Protein AF-A0A2D4PER8-F1 (afdb_monomer_lite)

Radius of gyration: 19.04 Å; chains: 1; bounding box: 46×41×54 Å

Foldseek 3Di:
DLVLLLLLLPDPCVVPQNPPWDFFADPVDNVDTPTDSVDHDSVSLNQLSVLADDPVVVVVDDPVVSLVSSCVSPVCNVRSVVRLVVLQPWDKAFDDPVPDDPVVPDNTDIDTHDDDPVRVVVVVVVCVVPNDDDWDAAAESSNVSVCRNPNDDFCAPHPNDPDHQPVHTDRDTHNDVVVRPVRNCVPDDDD

Structure (mmCIF, N/CA/C/O backbone):
data_AF-A0A2D4PER8-F1
#
_entry.id   AF-A0A2D4PER8-F1
#
loop_
_atom_site.group_PDB
_atom_site.id
_atom_site.type_symbol
_atom_site.label_atom_id
_atom_site.label_alt_id
_atom_site.label_comp_id
_atom_site.label_asym_id
_atom_site.label_entity_id
_atom_site.label_seq_id
_atom_site.pdbx_PDB_ins_code
_atom_site.Cartn_x
_atom_site.Cartn_y
_atom_site.Cartn_z
_atom_site.occupancy
_atom_site.B_iso_or_equiv
_atom_site.auth_seq_id
_atom_site.auth_comp_id
_atom_site.auth_asym_id
_atom_site.auth_atom_id
_atom_site.pdbx_PDB_model_num
ATOM 1 N N . LEU A 1 1 ? 0.150 -6.551 5.186 1.00 92.12 1 LEU A N 1
ATOM 2 C CA . LEU A 1 1 ? -0.666 -5.313 5.115 1.00 92.12 1 LEU A CA 1
ATOM 3 C C . LEU A 1 1 ? -0.508 -4.469 6.371 1.00 92.12 1 LEU A C 1
ATOM 5 O O . LEU A 1 1 ? 0.066 -3.398 6.259 1.00 92.12 1 LEU A O 1
ATOM 9 N N . VAL A 1 2 ? -0.904 -4.969 7.550 1.00 95.19 2 VAL A N 1
ATOM 10 C CA . VAL A 1 2 ? -0.740 -4.260 8.840 1.00 95.19 2 VAL A CA 1
ATOM 11 C C . VAL A 1 2 ? 0.695 -3.756 9.048 1.00 95.19 2 VAL A C 1
ATOM 13 O O . VAL A 1 2 ? 0.887 -2.574 9.304 1.00 95.19 2 VAL A O 1
ATOM 16 N N . SER A 1 3 ? 1.708 -4.602 8.823 1.00 94.56 3 SER A N 1
ATOM 17 C CA . SER A 1 3 ? 3.120 -4.204 8.950 1.00 94.56 3 SER A CA 1
ATOM 18 C C . SER A 1 3 ? 3.519 -3.052 8.019 1.00 94.56 3 SER A C 1
ATOM 20 O O . SER A 1 3 ? 4.254 -2.169 8.430 1.00 94.56 3 SER A O 1
ATOM 22 N N . MET A 1 4 ? 3.000 -3.013 6.787 1.00 95.31 4 MET A N 1
ATOM 23 C CA . MET A 1 4 ? 3.289 -1.924 5.842 1.00 95.31 4 MET A CA 1
ATOM 24 C C . MET A 1 4 ? 2.601 -0.622 6.266 1.00 95.31 4 MET A C 1
ATOM 26 O O . MET A 1 4 ? 3.190 0.445 6.129 1.00 95.31 4 MET A O 1
ATOM 30 N N . CYS A 1 5 ? 1.383 -0.702 6.820 1.00 96.88 5 CYS A N 1
ATOM 31 C CA . CYS A 1 5 ? 0.717 0.450 7.432 1.00 96.88 5 CYS A CA 1
ATOM 32 C C . CYS A 1 5 ? 1.523 0.993 8.618 1.00 96.88 5 CYS A C 1
ATOM 34 O O . CYS A 1 5 ? 1.735 2.199 8.697 1.00 96.88 5 CYS A O 1
ATOM 36 N N . ARG A 1 6 ? 2.013 0.104 9.493 1.00 97.62 6 ARG A N 1
ATOM 37 C CA . 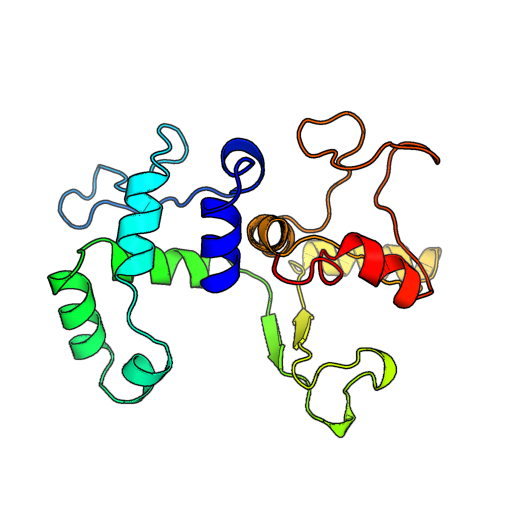ARG A 1 6 ? 2.863 0.462 10.635 1.00 97.62 6 ARG A CA 1
ATOM 38 C C . ARG A 1 6 ? 4.136 1.173 10.178 1.00 97.62 6 ARG A C 1
ATOM 40 O O . ARG A 1 6 ? 4.356 2.309 10.577 1.00 97.62 6 ARG A O 1
ATOM 47 N N . SER A 1 7 ? 4.904 0.577 9.263 1.00 97.56 7 SER A N 1
ATOM 48 C CA . SER A 1 7 ? 6.143 1.189 8.762 1.00 97.56 7 SER A CA 1
ATOM 49 C C . SER A 1 7 ? 5.916 2.559 8.114 1.00 97.56 7 SER A C 1
ATOM 51 O O . SER A 1 7 ? 6.729 3.467 8.271 1.00 97.56 7 SER A O 1
ATOM 53 N N . ALA A 1 8 ? 4.801 2.742 7.403 1.00 97.88 8 ALA A N 1
ATOM 54 C CA . ALA A 1 8 ? 4.444 4.036 6.829 1.00 97.88 8 ALA A CA 1
ATOM 55 C C . ALA A 1 8 ? 4.098 5.095 7.898 1.00 97.88 8 ALA A C 1
ATOM 57 O O . ALA A 1 8 ? 4.421 6.265 7.705 1.00 97.88 8 ALA A O 1
ATOM 58 N N . LEU A 1 9 ? 3.475 4.700 9.017 1.00 97.81 9 LEU A N 1
ATOM 59 C CA . LEU A 1 9 ? 3.141 5.574 10.154 1.00 97.81 9 LEU A CA 1
ATOM 60 C C . LEU A 1 9 ? 4.333 5.882 11.069 1.00 97.81 9 LEU A C 1
ATOM 62 O O . LEU A 1 9 ? 4.363 6.944 11.689 1.00 97.81 9 LEU A O 1
ATOM 66 N N . GLU A 1 10 ? 5.302 4.976 11.169 1.00 97.38 10 GLU A N 1
ATOM 67 C CA . GLU A 1 10 ? 6.546 5.194 11.924 1.00 97.38 10 GLU A CA 1
ATOM 68 C C . GLU A 1 10 ? 7.509 6.116 11.165 1.00 97.38 10 GLU A C 1
ATOM 70 O O . GLU A 1 10 ? 8.323 6.811 11.771 1.00 97.38 10 GLU A O 1
ATOM 75 N N . SER A 1 11 ? 7.395 6.175 9.836 1.00 96.88 11 SER A N 1
ATOM 76 C CA . SER A 1 11 ? 8.259 7.010 9.008 1.00 96.88 11 SER A CA 1
ATOM 77 C C . SER A 1 11 ? 8.091 8.507 9.320 1.00 96.88 11 SER A C 1
ATOM 79 O O . SER A 1 11 ? 6.961 9.009 9.391 1.00 96.88 11 SER A O 1
ATOM 81 N N . PRO A 1 12 ? 9.188 9.290 9.361 1.00 96.00 12 PRO A N 1
ATOM 82 C CA . PRO A 1 12 ? 9.103 10.752 9.418 1.00 96.00 12 PRO A CA 1
ATOM 83 C C . PRO A 1 12 ? 8.390 11.340 8.188 1.00 96.00 12 PRO A C 1
ATOM 85 O O . PRO A 1 12 ? 7.893 12.463 8.223 1.00 96.00 12 PRO A O 1
ATOM 88 N N . ARG A 1 13 ? 8.282 10.570 7.096 1.00 95.94 13 ARG A N 1
ATOM 89 C CA . ARG A 1 13 ? 7.610 10.962 5.852 1.00 95.94 13 ARG A CA 1
ATOM 90 C C . ARG A 1 13 ? 6.121 10.606 5.825 1.00 95.94 13 ARG A C 1
ATOM 92 O O . ARG A 1 13 ? 5.493 10.817 4.789 1.00 95.94 13 ARG A O 1
ATOM 99 N N . LYS A 1 14 ? 5.533 10.103 6.921 1.00 97.44 14 LYS A N 1
ATOM 100 C CA . LYS A 1 14 ? 4.130 9.638 6.996 1.00 97.44 14 LYS A CA 1
ATOM 101 C C . LYS A 1 14 ? 3.106 10.588 6.383 1.00 97.44 14 LYS A C 1
ATOM 103 O O . LYS A 1 14 ? 2.189 10.139 5.708 1.00 97.44 14 LYS A O 1
ATOM 108 N N . VAL A 1 15 ? 3.310 11.899 6.527 1.00 96.50 15 VAL A N 1
ATOM 109 C CA . VAL A 1 15 ? 2.425 12.928 5.954 1.00 96.50 15 VAL A CA 1
ATOM 110 C C . VAL A 1 15 ? 2.321 12.835 4.426 1.00 96.50 15 VAL A C 1
ATOM 112 O O . VAL A 1 15 ? 1.300 13.205 3.853 1.00 96.50 15 VAL A O 1
ATOM 115 N N . VAL A 1 16 ? 3.369 12.337 3.767 1.00 94.81 16 VAL A N 1
ATOM 116 C CA . VAL A 1 16 ? 3.462 12.213 2.308 1.00 94.81 16 VAL A CA 1
ATOM 117 C C . VAL A 1 16 ? 3.161 10.787 1.837 1.00 94.81 16 VAL A C 1
ATOM 119 O O . VAL A 1 16 ? 2.543 10.618 0.791 1.00 94.81 16 VAL A O 1
ATOM 122 N N . ILE A 1 17 ? 3.592 9.762 2.581 1.00 95.81 17 ILE A N 1
ATOM 123 C CA . ILE A 1 17 ? 3.567 8.363 2.108 1.00 95.81 17 ILE A CA 1
ATOM 124 C C . ILE A 1 17 ? 2.449 7.502 2.704 1.00 95.81 17 ILE A C 1
ATOM 126 O O . ILE A 1 17 ? 2.140 6.447 2.148 1.00 95.81 17 ILE A O 1
ATOM 130 N N . PHE A 1 18 ? 1.822 7.924 3.809 1.00 97.31 18 PHE A N 1
ATOM 131 C CA . PHE A 1 18 ? 0.677 7.220 4.391 1.00 97.31 18 PHE A CA 1
ATOM 132 C C . PHE A 1 18 ? -0.611 7.604 3.653 1.00 97.31 18 PHE A C 1
ATOM 134 O O . PHE A 1 18 ? -1.520 8.236 4.194 1.00 97.31 18 PHE A O 1
ATOM 141 N N . GLU A 1 19 ? -0.641 7.245 2.372 1.00 94.94 19 GLU A N 1
ATOM 142 C CA . GLU A 1 19 ? -1.728 7.513 1.442 1.00 94.94 19 GLU A CA 1
ATOM 143 C C . GLU A 1 19 ? -2.103 6.216 0.705 1.00 94.94 19 GLU A C 1
ATOM 145 O O . GLU A 1 19 ? -1.207 5.523 0.221 1.00 94.94 19 GLU A O 1
ATOM 150 N N . PRO A 1 20 ? -3.394 5.855 0.609 1.00 95.81 20 PRO A N 1
ATOM 151 C CA . PRO A 1 20 ? -4.551 6.505 1.224 1.00 95.81 20 PRO A CA 1
ATOM 152 C C . PRO A 1 20 ? -4.515 6.538 2.752 1.00 95.81 20 PRO A C 1
ATOM 154 O O . PRO A 1 20 ? -4.063 5.586 3.393 1.00 95.81 20 PRO A O 1
ATOM 157 N N . TYR A 1 21 ? -5.000 7.642 3.322 1.00 97.75 21 TYR A N 1
ATOM 158 C CA . TYR A 1 21 ? -5.326 7.721 4.745 1.00 97.75 21 TYR A CA 1
ATOM 159 C C . TYR A 1 21 ? -6.641 6.961 5.022 1.00 97.75 21 TYR A C 1
ATOM 161 O O . TYR A 1 21 ? -7.545 7.003 4.179 1.00 97.75 21 TYR A O 1
ATOM 169 N N . PRO A 1 22 ? -6.785 6.272 6.171 1.00 97.50 22 PRO A N 1
ATOM 170 C CA . PRO A 1 22 ? -8.009 5.560 6.511 1.00 97.50 22 PRO A CA 1
ATOM 171 C C . PRO A 1 22 ? -9.254 6.446 6.506 1.00 97.50 22 PRO A C 1
ATOM 173 O O . PRO A 1 22 ? -9.235 7.563 7.014 1.00 97.50 22 PRO A O 1
ATOM 176 N N . SER A 1 23 ? -10.346 5.914 5.960 1.00 96.44 23 SER A N 1
ATOM 177 C CA . SER A 1 23 ? -11.678 6.515 6.042 1.00 96.44 23 SER A CA 1
ATOM 178 C C . SER A 1 23 ? -12.581 5.534 6.767 1.00 96.44 23 SER A C 1
ATOM 180 O O . SER A 1 23 ? -13.023 4.552 6.174 1.00 96.44 23 SER A O 1
ATOM 182 N N . VAL A 1 24 ? -12.782 5.761 8.062 1.00 96.94 24 VAL A N 1
ATOM 183 C CA . VAL A 1 24 ? -13.482 4.830 8.957 1.00 96.94 24 VAL A CA 1
ATOM 184 C C . VAL A 1 24 ? -14.533 5.598 9.744 1.00 96.94 24 VAL A C 1
ATOM 186 O O . VAL A 1 24 ? -14.207 6.613 10.359 1.00 96.94 24 VAL A O 1
ATOM 189 N N . VAL A 1 25 ? -15.776 5.120 9.688 1.00 95.62 25 VAL A N 1
ATOM 190 C CA . VAL A 1 25 ? -16.925 5.673 10.423 1.00 95.62 25 VAL A CA 1
ATOM 191 C C . VAL A 1 25 ? -16.739 5.432 11.918 1.00 95.62 25 VAL A C 1
ATOM 193 O O . VAL A 1 25 ? -16.205 4.394 12.312 1.00 95.62 25 VAL A O 1
ATOM 196 N N . ASP A 1 26 ? -17.139 6.398 12.741 1.00 93.56 26 ASP A N 1
ATOM 197 C CA . ASP A 1 26 ? -17.109 6.245 14.190 1.00 93.56 26 ASP A CA 1
ATOM 198 C C . ASP A 1 26 ? -18.127 5.176 14.636 1.00 93.56 26 ASP A C 1
ATOM 200 O O . ASP A 1 26 ? -19.306 5.273 14.291 1.00 93.56 26 ASP A O 1
ATOM 204 N N . PRO A 1 27 ? -17.712 4.146 15.400 1.00 91.62 27 PRO A N 1
ATOM 205 C CA . PRO A 1 27 ? -18.630 3.137 15.924 1.00 91.62 27 PRO A CA 1
ATOM 206 C C . PRO A 1 27 ? -19.747 3.699 16.813 1.00 91.62 27 PRO A C 1
ATOM 208 O O . PRO A 1 27 ? -20.784 3.054 16.943 1.00 91.62 27 PRO A O 1
ATOM 211 N N . ASN A 1 28 ? -19.539 4.869 17.426 1.00 91.19 28 ASN A N 1
ATOM 212 C CA . ASN A 1 28 ? -20.505 5.519 18.311 1.00 91.19 28 ASN A CA 1
ATOM 213 C C . ASN A 1 28 ? -21.305 6.632 17.613 1.00 91.19 28 ASN A C 1
ATOM 215 O O . ASN A 1 28 ? -22.327 7.057 18.145 1.00 91.19 28 ASN A O 1
ATOM 219 N N . ASP A 1 29 ? -20.862 7.097 16.439 1.00 93.75 29 ASP A N 1
ATOM 220 C CA . ASP A 1 29 ? -21.546 8.131 15.658 1.00 93.75 29 ASP A CA 1
ATOM 221 C C . ASP A 1 29 ? -21.442 7.870 14.146 1.00 93.75 29 ASP A C 1
ATOM 223 O O . ASP A 1 29 ? -20.450 8.177 13.482 1.00 93.75 29 ASP A O 1
ATOM 227 N N . SER A 1 30 ? -22.535 7.357 13.576 1.00 92.44 30 SER A N 1
ATOM 228 C CA . SER A 1 30 ? -22.642 7.047 12.143 1.00 92.44 30 SER A CA 1
ATOM 229 C C . SER A 1 30 ? -22.472 8.247 11.200 1.00 92.44 30 SER A C 1
ATOM 231 O O . SER A 1 30 ? -22.218 8.043 10.013 1.00 92.44 30 SER A O 1
ATOM 233 N N . GLN A 1 31 ? -22.622 9.482 11.691 1.00 93.88 31 GLN A N 1
ATOM 234 C CA . GLN A 1 31 ? -22.493 10.697 10.882 1.00 93.88 31 GLN A CA 1
ATOM 235 C C . GLN A 1 31 ? -21.055 11.227 10.846 1.00 93.88 31 GLN A C 1
ATOM 237 O O . GLN A 1 31 ? -20.746 12.138 10.074 1.00 93.88 31 GLN A O 1
ATOM 242 N N . MET A 1 32 ? -20.157 10.655 11.653 1.00 94.88 32 MET A N 1
ATOM 243 C CA . MET A 1 32 ? -18.778 11.106 11.778 1.00 94.88 32 MET A CA 1
ATOM 244 C C . MET A 1 32 ? -17.774 10.041 11.341 1.00 94.88 32 MET A C 1
ATOM 246 O O . MET A 1 32 ? -17.971 8.835 11.471 1.00 94.88 32 MET A O 1
ATOM 250 N N . LEU A 1 33 ? -16.641 10.509 10.813 1.00 96.38 33 LEU A N 1
ATOM 251 C CA . LEU A 1 33 ? -15.482 9.664 10.550 1.00 96.38 33 LEU A CA 1
ATOM 252 C C . LEU A 1 33 ? -14.516 9.747 11.731 1.00 96.38 33 LEU A C 1
ATOM 254 O O . LEU A 1 33 ? -13.924 10.803 11.966 1.00 96.38 33 LEU A O 1
ATOM 258 N N . ALA A 1 34 ? -14.290 8.621 12.404 1.00 96.44 34 ALA A N 1
ATOM 259 C CA . ALA A 1 34 ? -13.236 8.493 13.404 1.00 96.44 34 ALA A CA 1
ATOM 260 C C . ALA A 1 34 ? -11.834 8.614 12.781 1.00 96.44 34 ALA A C 1
ATOM 262 O O . ALA A 1 34 ? -10.929 9.205 13.374 1.00 96.44 34 ALA A O 1
ATOM 263 N N . PHE A 1 35 ? -11.667 8.125 11.547 1.00 97.81 35 PHE A N 1
ATOM 264 C CA . PHE A 1 35 ? -10.512 8.441 10.706 1.00 97.81 35 PHE A CA 1
ATOM 265 C C . PHE A 1 35 ? -10.970 9.213 9.477 1.00 97.81 35 PHE A C 1
ATOM 267 O O . PHE A 1 35 ? -11.630 8.659 8.601 1.00 97.81 35 PHE A O 1
ATOM 274 N N . ASN A 1 36 ? -10.624 10.501 9.429 1.00 96.44 36 ASN A N 1
ATOM 275 C CA . ASN A 1 36 ? -11.036 11.418 8.375 1.00 96.44 36 ASN A CA 1
ATOM 276 C C . ASN A 1 36 ? -9.828 11.856 7.521 1.00 96.44 36 ASN A C 1
ATOM 278 O O . ASN A 1 36 ? -8.955 12.564 8.030 1.00 96.44 36 ASN A O 1
ATOM 282 N N . PRO A 1 37 ? -9.789 11.541 6.212 1.00 95.81 37 PRO A N 1
ATOM 283 C CA . PRO A 1 37 ? -8.715 11.980 5.317 1.00 95.81 37 PRO A CA 1
ATOM 284 C C . PRO A 1 37 ? -8.517 13.502 5.239 1.00 95.81 37 PRO A C 1
ATOM 286 O O . PRO A 1 37 ? -7.415 13.951 4.923 1.00 95.81 37 PRO A O 1
ATOM 289 N N . ARG A 1 38 ? -9.552 14.299 5.546 1.00 95.44 38 ARG A N 1
ATOM 290 C CA . ARG A 1 38 ? -9.490 15.772 5.596 1.00 95.44 38 ARG A CA 1
ATOM 291 C C . ARG A 1 38 ? -8.937 16.309 6.920 1.00 95.44 38 ARG A C 1
ATOM 293 O O . ARG A 1 38 ? -8.459 17.436 6.960 1.00 95.44 38 ARG A O 1
ATOM 300 N N . LYS A 1 39 ? -8.983 15.515 7.994 1.00 96.00 39 LYS A N 1
ATOM 301 C CA . LYS A 1 39 ? -8.477 15.860 9.333 1.00 96.00 39 LYS A CA 1
ATOM 302 C C . LYS A 1 39 ? -7.646 14.694 9.873 1.00 96.00 39 LYS A C 1
ATOM 304 O O . LYS A 1 39 ? -8.073 13.956 10.758 1.00 96.00 39 LYS A O 1
ATOM 309 N N . LYS A 1 40 ? -6.463 14.510 9.281 1.00 97.56 40 LYS A N 1
ATOM 310 C CA . LYS A 1 40 ? -5.580 13.372 9.559 1.00 97.56 40 LYS A CA 1
ATOM 311 C C . LYS A 1 40 ? -5.024 13.453 10.987 1.00 97.56 40 LYS A C 1
ATOM 313 O O . LYS A 1 40 ? -4.364 14.425 11.339 1.00 97.56 40 LYS A O 1
ATOM 318 N N . ASN A 1 41 ? -5.240 12.405 11.778 1.00 97.62 41 ASN A N 1
ATOM 319 C CA . ASN A 1 41 ? -4.603 12.200 13.080 1.00 97.62 41 ASN A CA 1
ATOM 320 C C . ASN A 1 41 ? -3.801 10.891 13.033 1.00 97.62 41 ASN A C 1
ATOM 322 O O . ASN A 1 41 ? -4.379 9.805 13.041 1.00 97.62 41 ASN A O 1
ATOM 326 N N . TYR A 1 42 ? -2.478 10.985 12.901 1.00 98.00 42 TYR A N 1
ATOM 327 C CA . TYR A 1 42 ? -1.617 9.808 12.732 1.00 98.00 42 TYR A CA 1
ATOM 328 C C . TYR A 1 42 ? -1.417 9.040 14.041 1.00 98.00 42 TYR A C 1
ATOM 330 O O . TYR A 1 42 ? -1.407 7.812 14.018 1.00 98.00 42 TYR A O 1
ATOM 338 N N . ASP A 1 43 ? -1.334 9.739 15.173 1.00 97.56 43 ASP A N 1
ATOM 339 C CA . ASP A 1 43 ? -1.120 9.115 16.483 1.00 97.56 43 ASP A CA 1
ATOM 340 C C . ASP A 1 43 ? -2.339 8.288 16.902 1.00 97.56 43 ASP A C 1
ATOM 342 O O . ASP A 1 43 ? -2.209 7.171 17.400 1.00 97.56 43 ASP A O 1
ATOM 346 N N . ARG A 1 44 ? -3.550 8.778 16.600 1.00 97.75 44 ARG A N 1
ATOM 347 C CA . ARG A 1 44 ? -4.786 8.019 16.830 1.00 97.75 44 ARG A CA 1
ATOM 348 C C . ARG A 1 44 ? -4.858 6.752 15.977 1.00 97.75 44 ARG A C 1
ATOM 350 O O . ARG A 1 44 ? -5.338 5.735 16.480 1.00 97.75 44 ARG A O 1
ATOM 357 N N . VAL A 1 45 ? -4.397 6.806 14.720 1.00 98.25 45 VAL A N 1
ATOM 358 C CA . VAL A 1 45 ? -4.319 5.622 13.842 1.00 98.25 45 VAL A CA 1
ATOM 359 C C . VAL A 1 45 ? -3.291 4.636 14.382 1.00 98.25 45 VAL A C 1
ATOM 361 O O . VAL A 1 45 ? -3.597 3.450 14.440 1.00 98.25 45 VAL A O 1
ATOM 364 N N . MET A 1 46 ? -2.115 5.107 14.814 1.00 98.06 46 MET A N 1
ATOM 365 C CA . MET A 1 46 ? -1.092 4.244 15.412 1.00 98.06 46 MET A CA 1
ATOM 366 C C . MET A 1 46 ? -1.639 3.512 16.641 1.00 98.06 46 MET A C 1
ATOM 368 O O . MET A 1 46 ? -1.572 2.291 16.690 1.00 98.06 46 MET A O 1
ATOM 372 N N . LYS A 1 47 ? -2.299 4.229 17.561 1.00 98.06 47 LYS A N 1
ATOM 373 C CA . LYS A 1 47 ? -2.908 3.632 18.760 1.00 98.06 47 LYS A CA 1
ATOM 374 C C . LYS A 1 47 ? -3.934 2.534 18.434 1.00 98.06 47 LYS A C 1
ATOM 376 O O . LYS A 1 47 ? -3.928 1.476 19.060 1.00 98.06 47 LYS A O 1
ATOM 381 N N . ALA A 1 48 ? -4.788 2.760 17.432 1.00 97.94 48 ALA A N 1
ATOM 382 C CA . ALA A 1 48 ? -5.725 1.732 16.972 1.00 97.94 48 ALA A CA 1
ATOM 383 C C . ALA A 1 48 ? -4.997 0.543 16.328 1.00 97.94 48 ALA A C 1
ATOM 385 O O . ALA A 1 48 ? -5.391 -0.601 16.533 1.00 97.94 48 ALA A O 1
ATOM 386 N N . LEU A 1 49 ? -3.931 0.802 15.563 1.00 97.31 49 LEU A N 1
ATOM 387 C CA . LEU A 1 49 ? -3.116 -0.225 14.915 1.00 97.31 49 LEU A CA 1
ATOM 388 C C . LEU A 1 49 ? -2.360 -1.095 15.933 1.00 97.31 49 LEU A C 1
ATOM 390 O O . LEU A 1 49 ? -2.216 -2.295 15.708 1.00 97.31 49 LEU A O 1
ATOM 394 N N . ASP A 1 50 ? -1.897 -0.508 17.039 1.00 96.94 50 ASP A N 1
ATOM 395 C CA . ASP A 1 50 ? -1.273 -1.207 18.173 1.00 96.94 50 ASP A CA 1
ATOM 396 C C . ASP A 1 50 ? -2.247 -2.138 18.899 1.00 96.94 50 ASP A C 1
ATOM 398 O O . ASP A 1 50 ? -1.830 -3.144 19.464 1.00 96.94 50 ASP A O 1
ATOM 402 N N . SER A 1 51 ? -3.543 -1.835 18.827 1.00 97.19 51 SER A N 1
ATOM 403 C CA . SER A 1 51 ? -4.618 -2.605 19.464 1.00 97.19 51 SER A CA 1
ATOM 404 C C . SER A 1 51 ? -5.181 -3.716 18.560 1.00 97.19 51 SER A C 1
ATOM 406 O O . SER A 1 51 ? -6.138 -4.402 18.919 1.00 97.19 51 SER A O 1
ATOM 408 N N . ILE A 1 52 ? -4.619 -3.905 17.358 1.00 96.38 52 ILE A N 1
ATOM 409 C CA . ILE A 1 52 ? -4.982 -5.019 16.477 1.00 96.38 52 ILE A CA 1
ATOM 410 C C . ILE A 1 52 ? -4.352 -6.302 17.025 1.00 96.38 52 ILE A C 1
ATOM 412 O O . ILE A 1 52 ? -3.131 -6.453 17.034 1.00 96.38 52 ILE A O 1
ATOM 416 N N . THR A 1 53 ? -5.204 -7.251 17.412 1.00 94.44 53 THR A N 1
ATOM 417 C CA . THR A 1 53 ? -4.821 -8.607 17.832 1.00 94.44 53 THR A CA 1
ATOM 418 C C . THR A 1 53 ? -3.887 -9.276 16.817 1.00 94.44 53 THR A C 1
ATOM 420 O O . THR A 1 53 ? -3.966 -9.036 15.610 1.00 94.44 53 THR A O 1
ATOM 423 N N . SER A 1 54 ? -2.989 -10.148 17.271 1.00 93.31 54 SER A N 1
ATOM 424 C CA . SER A 1 54 ? -2.090 -10.833 16.342 1.00 93.31 54 SER A CA 1
ATOM 425 C C . SER A 1 54 ? -2.854 -11.807 15.436 1.00 93.31 54 SER A C 1
ATOM 427 O O . SER A 1 54 ? -3.843 -12.418 15.838 1.00 93.31 54 SER A O 1
ATOM 429 N N . ILE A 1 55 ? -2.355 -12.029 14.213 1.00 90.00 55 ILE A N 1
ATOM 430 C CA . ILE A 1 55 ? -2.929 -13.041 13.304 1.00 90.00 55 ILE A CA 1
ATOM 431 C C . ILE A 1 55 ? -2.946 -14.424 13.968 1.00 90.00 55 ILE A C 1
ATOM 433 O O . ILE A 1 55 ? -3.886 -15.187 13.771 1.00 90.00 55 ILE A O 1
ATOM 437 N N . ARG A 1 56 ? -1.926 -14.746 14.778 1.00 92.00 56 ARG A N 1
ATOM 438 C CA . ARG A 1 56 ? -1.865 -16.014 15.510 1.00 92.00 56 ARG A CA 1
ATOM 439 C C . ARG A 1 56 ? -3.090 -16.161 16.404 1.00 92.00 56 ARG A C 1
ATOM 441 O O . ARG A 1 56 ? -3.808 -17.136 16.249 1.00 92.00 56 ARG A O 1
ATOM 448 N N . GLU A 1 57 ? -3.364 -15.189 17.264 1.00 92.44 57 GLU A N 1
ATOM 449 C CA . GLU A 1 57 ? -4.530 -15.205 18.157 1.00 92.44 57 GLU A CA 1
ATOM 450 C C . GLU A 1 57 ? -5.854 -15.205 17.383 1.00 92.44 57 GLU A C 1
ATOM 452 O O . GLU A 1 57 ? -6.740 -15.985 17.716 1.00 92.44 57 GLU A O 1
ATOM 457 N N . MET A 1 58 ? -5.963 -14.434 16.291 1.00 93.31 58 MET A N 1
ATOM 458 C CA . MET A 1 58 ? -7.163 -14.419 15.439 1.00 93.31 58 MET A CA 1
ATOM 459 C C . MET A 1 58 ? -7.541 -15.805 14.900 1.00 93.31 58 MET A C 1
ATOM 461 O O . MET A 1 58 ? -8.717 -16.078 14.696 1.00 93.31 58 MET A O 1
ATOM 465 N N . THR A 1 59 ? -6.557 -16.674 14.644 1.00 92.75 59 THR A N 1
ATOM 466 C CA . THR A 1 59 ? -6.809 -18.038 14.140 1.00 92.75 59 THR A CA 1
ATOM 467 C C . THR A 1 59 ? -7.225 -19.030 15.222 1.00 92.75 59 THR A C 1
ATOM 469 O O . THR A 1 59 ? -7.639 -20.136 14.887 1.00 92.75 59 THR A O 1
ATOM 472 N N . GLN A 1 60 ? -7.094 -18.667 16.501 1.00 93.62 60 GLN A N 1
ATOM 473 C CA . GLN A 1 60 ? -7.350 -19.568 17.629 1.00 93.62 60 GLN A CA 1
ATOM 474 C C . GLN A 1 60 ? -8.724 -19.372 18.277 1.00 93.62 60 GLN A C 1
ATOM 476 O O . GLN A 1 60 ? -9.096 -20.179 19.122 1.00 93.62 60 GLN A O 1
ATOM 481 N N . ALA A 1 61 ? -9.481 -18.334 17.909 1.00 93.81 61 ALA A N 1
ATOM 482 C CA . ALA A 1 61 ? -10.798 -18.076 18.487 1.00 93.81 61 ALA A CA 1
ATOM 483 C C . ALA A 1 61 ? -11.824 -17.628 17.429 1.00 93.81 61 ALA A C 1
ATOM 485 O O . ALA A 1 61 ? -11.448 -17.111 16.373 1.00 93.81 61 ALA A O 1
ATOM 486 N N . PRO A 1 62 ? -13.133 -17.800 17.693 1.00 95.88 62 PRO A N 1
ATOM 487 C CA . PRO A 1 62 ? -14.190 -17.311 16.819 1.00 95.88 62 PRO A CA 1
ATOM 488 C C . PRO A 1 62 ? -14.109 -15.800 16.579 1.00 95.88 62 PRO A C 1
ATOM 490 O O . PRO A 1 62 ? -13.817 -15.014 17.483 1.00 95.88 62 PRO A O 1
ATOM 493 N N . TYR A 1 63 ? -14.483 -15.378 15.369 1.00 93.38 63 TYR A N 1
ATOM 494 C CA . TYR A 1 63 ? -14.466 -13.972 14.945 1.00 93.38 63 TYR A CA 1
ATOM 495 C C . TYR A 1 63 ? -15.126 -13.014 15.953 1.00 93.38 63 TYR A C 1
ATOM 497 O O . TYR A 1 63 ? -14.582 -11.949 16.243 1.00 93.38 63 TYR A O 1
ATOM 505 N N . LEU A 1 64 ? -16.281 -13.392 16.514 1.00 95.25 64 LEU A N 1
ATOM 506 C CA . LEU A 1 64 ? -17.029 -12.530 17.431 1.00 95.25 64 LEU A CA 1
ATOM 507 C C . LEU A 1 64 ? -16.284 -12.287 18.754 1.00 95.25 64 LEU A C 1
ATOM 509 O O . LEU A 1 64 ? -16.367 -11.191 19.304 1.00 95.25 64 LEU A O 1
ATOM 513 N N . GLU A 1 65 ? -15.548 -13.279 19.258 1.00 95.19 65 GLU A N 1
ATOM 514 C CA . GLU A 1 65 ? -14.732 -13.128 20.467 1.00 95.19 65 GLU A CA 1
ATOM 515 C C . GLU A 1 65 ? -13.523 -12.242 20.206 1.00 95.19 65 GLU A C 1
ATOM 517 O O . GLU A 1 65 ? -13.269 -11.315 20.972 1.00 95.19 65 GLU A O 1
ATOM 522 N N . ILE A 1 66 ? -12.837 -12.460 19.083 1.00 95.44 66 ILE A N 1
ATOM 523 C CA . ILE A 1 66 ? -11.701 -11.632 18.671 1.00 95.44 66 ILE A CA 1
ATOM 524 C C . ILE A 1 66 ? -12.125 -10.173 18.495 1.00 95.44 66 ILE A C 1
ATOM 526 O O . ILE A 1 66 ? -11.451 -9.266 18.984 1.00 95.44 66 ILE A O 1
ATOM 530 N N . LYS A 1 67 ? -13.275 -9.928 17.856 1.00 95.06 67 LYS A N 1
ATOM 531 C CA . LYS A 1 67 ? -13.826 -8.577 17.728 1.00 95.06 67 LYS A CA 1
ATOM 532 C C . LYS A 1 67 ? -14.085 -7.953 19.102 1.00 95.06 67 LYS A C 1
ATOM 534 O O . LYS A 1 67 ? -13.646 -6.835 19.338 1.00 95.06 67 LYS A O 1
ATOM 539 N N . LYS A 1 68 ? -14.743 -8.670 20.023 1.00 95.00 68 LYS A N 1
ATOM 540 C CA . LYS A 1 68 ? -14.991 -8.177 21.393 1.00 95.00 68 LYS A CA 1
ATOM 541 C C . LYS A 1 68 ? -13.691 -7.856 22.137 1.00 95.00 68 LYS A C 1
ATOM 543 O O . LYS A 1 68 ? -13.637 -6.871 22.868 1.00 95.00 68 LYS A O 1
ATOM 548 N N . GLN A 1 69 ? -12.651 -8.672 21.960 1.00 94.06 69 GLN A N 1
ATOM 549 C CA . GLN A 1 69 ? -11.334 -8.432 22.552 1.00 94.06 69 GLN A CA 1
ATOM 550 C C . GLN A 1 69 ? -10.683 -7.160 21.995 1.00 94.06 69 GLN A C 1
ATOM 552 O O . GLN A 1 69 ? -10.198 -6.349 22.781 1.00 94.06 69 GLN A O 1
ATOM 557 N N . MET A 1 70 ? -10.721 -6.956 20.674 1.00 95.38 70 MET A N 1
ATOM 558 C CA . MET A 1 70 ? -10.246 -5.719 20.044 1.00 95.38 70 MET A CA 1
ATOM 559 C C . MET A 1 70 ? -11.034 -4.505 20.530 1.00 95.38 70 MET A C 1
ATOM 561 O O . MET A 1 70 ? -10.425 -3.540 20.972 1.00 95.38 70 MET A O 1
ATOM 565 N N . ASP A 1 71 ? -12.368 -4.574 20.517 1.00 94.44 71 ASP A N 1
ATOM 566 C CA . ASP A 1 71 ? -13.240 -3.468 20.929 1.00 94.44 71 ASP A CA 1
ATOM 567 C C . ASP A 1 71 ? -12.974 -3.044 22.386 1.00 94.44 71 ASP A C 1
ATOM 569 O O . ASP A 1 71 ? -13.070 -1.862 22.713 1.00 94.44 71 ASP A O 1
ATOM 573 N N . LYS A 1 72 ? -12.604 -3.996 23.258 1.00 95.12 72 LYS A N 1
ATOM 574 C CA . LYS A 1 72 ? -12.219 -3.726 24.652 1.00 95.12 72 LYS A CA 1
ATOM 575 C C . LYS A 1 72 ? -10.900 -2.954 24.765 1.00 95.12 72 LYS A C 1
ATOM 577 O O . LYS A 1 72 ? -10.740 -2.189 25.712 1.00 95.12 72 LYS A O 1
ATOM 582 N N . GLN A 1 73 ? -9.953 -3.176 23.853 1.00 95.56 73 GLN A N 1
ATOM 583 C CA . GLN A 1 73 ? -8.682 -2.443 23.830 1.00 95.56 73 GLN A CA 1
ATOM 584 C C . GLN A 1 73 ? -8.841 -1.078 23.156 1.00 95.56 73 GLN A C 1
ATOM 586 O O . GLN A 1 73 ? -8.433 -0.055 23.705 1.00 95.56 73 GLN A O 1
ATOM 591 N N . ASP A 1 74 ? -9.454 -1.065 21.974 1.00 96.75 74 ASP A N 1
ATOM 592 C CA . ASP A 1 74 ? -9.746 0.129 21.195 1.00 96.75 74 ASP A CA 1
ATOM 593 C C . ASP A 1 74 ? -10.888 -0.167 20.208 1.00 96.75 74 ASP A C 1
ATOM 595 O O . ASP A 1 74 ? -10.755 -1.001 19.309 1.00 96.75 74 ASP A O 1
ATOM 599 N N . SER A 1 75 ? -11.995 0.571 20.320 1.00 96.31 75 SER A N 1
ATOM 600 C CA . SER A 1 75 ? -13.165 0.423 19.443 1.00 96.31 75 SER A CA 1
ATOM 601 C C . SER A 1 75 ? -12.871 0.655 17.953 1.00 96.31 75 SER A C 1
ATOM 603 O O . SER A 1 75 ? -13.660 0.247 17.102 1.00 96.31 75 SER A O 1
ATOM 605 N N . LEU A 1 76 ? -11.741 1.284 17.608 1.00 97.44 76 LEU A N 1
ATOM 606 C CA . LEU A 1 76 ? -11.299 1.497 16.229 1.00 97.44 76 LEU A CA 1
ATOM 607 C C . LEU A 1 76 ? -10.331 0.428 15.713 1.00 97.44 76 LEU A C 1
ATOM 609 O O . LEU A 1 76 ? -10.050 0.431 14.514 1.00 97.44 76 LEU A O 1
ATOM 613 N N . ALA A 1 77 ? -9.839 -0.493 16.546 1.00 97.12 77 ALA A N 1
ATOM 614 C CA . ALA A 1 77 ? -8.892 -1.524 16.113 1.00 97.12 77 ALA A CA 1
ATOM 615 C C . ALA A 1 77 ? -9.489 -2.431 15.029 1.00 97.12 77 ALA A C 1
ATOM 617 O O . ALA A 1 77 ? -8.917 -2.594 13.947 1.00 97.12 77 ALA A O 1
ATOM 618 N N . HIS A 1 78 ? -10.682 -2.972 15.283 1.00 96.44 78 HIS A N 1
ATOM 619 C CA . HIS A 1 78 ? -11.370 -3.833 14.328 1.00 96.44 78 HIS A CA 1
ATOM 620 C C . HIS A 1 78 ? -11.811 -3.077 13.052 1.00 96.44 78 HIS A C 1
ATOM 622 O O . HIS A 1 78 ? -11.483 -3.542 11.955 1.00 96.44 78 HIS A O 1
ATOM 628 N N . PRO A 1 79 ? -12.477 -1.902 13.127 1.00 96.75 79 PRO A N 1
ATOM 629 C CA . PRO A 1 79 ? -12.776 -1.091 11.942 1.00 96.75 79 PRO A CA 1
ATOM 630 C C . PRO A 1 79 ? -11.537 -0.711 11.115 1.00 96.75 79 PRO A C 1
ATOM 632 O O . PRO A 1 79 ? -11.569 -0.760 9.883 1.00 96.75 79 PRO A O 1
ATOM 635 N N . LEU A 1 80 ? -10.416 -0.382 11.768 1.00 97.81 80 LEU A N 1
ATOM 636 C CA . LEU A 1 80 ? -9.158 -0.102 11.078 1.00 97.81 80 LEU A CA 1
ATOM 637 C C . LEU A 1 80 ? -8.620 -1.343 10.369 1.00 97.81 80 LEU A C 1
ATOM 639 O O . LEU A 1 80 ? -8.210 -1.247 9.215 1.00 97.81 80 LEU A O 1
ATOM 643 N N . LEU A 1 81 ? -8.639 -2.509 11.019 1.00 96.62 81 LEU A N 1
ATOM 644 C CA . LEU A 1 81 ? -8.233 -3.770 10.401 1.00 96.62 81 LEU A CA 1
ATOM 645 C C . LEU A 1 81 ? -9.071 -4.078 9.154 1.00 96.62 81 LEU A C 1
ATOM 647 O O . LEU A 1 81 ? -8.512 -4.397 8.101 1.00 96.62 81 LEU A O 1
ATOM 651 N N . GLN A 1 82 ? -10.396 -3.931 9.250 1.00 95.56 82 GLN A N 1
ATOM 652 C CA . GLN A 1 82 ? -11.299 -4.088 8.110 1.00 95.56 82 GLN A CA 1
ATOM 653 C C . GLN A 1 82 ? -10.932 -3.130 6.979 1.00 95.56 82 GLN A C 1
ATOM 655 O O . GLN A 1 82 ? -10.843 -3.557 5.826 1.00 95.56 82 GLN A O 1
ATOM 660 N N . TRP A 1 83 ? -10.653 -1.861 7.286 1.00 96.81 83 TRP A N 1
ATOM 661 C CA . TRP A 1 83 ? -10.190 -0.902 6.287 1.00 96.81 83 TRP A CA 1
ATOM 662 C C . TRP A 1 83 ? -8.845 -1.318 5.675 1.00 96.81 83 TRP A C 1
ATOM 664 O O . TRP A 1 83 ? -8.697 -1.295 4.455 1.00 96.81 83 TRP A O 1
ATOM 674 N N . VAL A 1 84 ? -7.864 -1.751 6.473 1.00 95.75 84 VAL A N 1
ATOM 675 C CA . VAL A 1 84 ? -6.536 -2.170 5.986 1.00 95.75 84 VAL A CA 1
ATOM 676 C C . VAL A 1 84 ? -6.646 -3.322 4.986 1.00 95.75 84 VAL A C 1
ATOM 678 O O . VAL A 1 84 ? -5.951 -3.300 3.969 1.00 95.75 84 VAL A O 1
ATOM 681 N N . ILE A 1 85 ? -7.518 -4.296 5.255 1.00 92.75 85 ILE A N 1
ATOM 682 C CA . ILE A 1 85 ? -7.736 -5.457 4.387 1.00 92.75 85 ILE A CA 1
ATOM 683 C C . ILE A 1 85 ? -8.546 -5.059 3.147 1.00 92.75 85 ILE A C 1
ATOM 685 O O . ILE A 1 85 ? -8.102 -5.300 2.030 1.00 92.75 85 ILE A O 1
ATOM 689 N N . SER A 1 86 ? -9.698 -4.407 3.326 1.00 92.06 86 SER A N 1
ATOM 690 C CA . SER A 1 86 ? -10.631 -4.085 2.230 1.00 92.06 86 SER A CA 1
ATOM 691 C C . SER A 1 86 ? -10.124 -3.002 1.274 1.00 92.06 86 SER A C 1
ATOM 693 O O . SER A 1 86 ? -10.465 -3.005 0.092 1.00 92.06 86 SER A O 1
ATOM 695 N N . SER A 1 87 ? -9.282 -2.082 1.753 1.00 91.75 87 SER A N 1
ATOM 696 C CA . SER A 1 87 ? -8.666 -1.049 0.909 1.00 91.75 87 SER A CA 1
ATOM 697 C C . SER A 1 87 ? -7.581 -1.602 -0.017 1.00 91.75 87 SER A C 1
ATOM 699 O O . SER A 1 87 ? -7.192 -0.926 -0.971 1.00 91.75 87 SER A O 1
ATOM 701 N N . ASN A 1 88 ? -7.075 -2.811 0.239 1.00 87.94 88 ASN A N 1
ATOM 702 C CA . ASN A 1 88 ? -6.129 -3.471 -0.644 1.00 87.94 88 ASN A CA 1
ATOM 703 C C . ASN A 1 88 ? -6.880 -4.331 -1.671 1.00 87.94 88 ASN A C 1
ATOM 705 O O . ASN A 1 88 ? -7.431 -5.375 -1.342 1.00 87.94 88 ASN A O 1
ATOM 709 N N . ARG A 1 89 ? -6.868 -3.904 -2.937 1.00 83.19 89 ARG A N 1
ATOM 710 C CA . ARG A 1 89 ? -7.476 -4.657 -4.051 1.00 83.19 89 ARG A CA 1
ATOM 711 C C . ARG A 1 89 ? -6.536 -5.688 -4.680 1.00 83.19 89 ARG A C 1
ATOM 713 O O . ARG A 1 89 ? -6.917 -6.356 -5.636 1.00 83.19 89 ARG A O 1
ATOM 720 N N . SER A 1 90 ? -5.300 -5.771 -4.202 1.00 83.00 90 SER A N 1
ATOM 721 C CA . SER A 1 90 ? -4.294 -6.682 -4.729 1.00 83.00 90 SER A CA 1
ATOM 722 C C . SER A 1 90 ? -4.447 -8.055 -4.084 1.00 83.00 90 SER A C 1
ATOM 724 O O . SER A 1 90 ? -4.505 -8.190 -2.863 1.00 83.00 90 SER A O 1
ATOM 726 N N . HIS A 1 91 ? -4.449 -9.095 -4.906 1.00 84.56 91 HIS A N 1
ATOM 727 C CA . HIS A 1 91 ? -4.413 -10.466 -4.427 1.00 84.56 91 HIS A CA 1
ATOM 728 C C . HIS A 1 91 ? -2.961 -10.844 -4.114 1.00 84.56 91 HIS A C 1
ATOM 730 O O . HIS A 1 91 ? -2.109 -10.856 -5.007 1.00 84.56 91 HIS A O 1
ATOM 736 N N . ILE A 1 92 ? -2.673 -11.104 -2.836 1.00 89.62 92 ILE A N 1
ATOM 737 C CA . ILE A 1 92 ? -1.325 -11.406 -2.340 1.00 89.62 92 ILE A CA 1
ATOM 738 C C . ILE A 1 92 ? -1.258 -12.879 -1.951 1.00 89.62 92 ILE A C 1
ATOM 740 O O . ILE A 1 92 ? -1.921 -13.301 -1.007 1.00 89.62 92 ILE A O 1
ATOM 744 N N . VAL A 1 93 ? -0.429 -13.656 -2.646 1.00 91.88 93 VAL A N 1
ATOM 745 C CA . VAL A 1 93 ? -0.306 -15.105 -2.424 1.00 91.88 93 VAL A CA 1
ATOM 746 C C . VAL A 1 93 ? 1.133 -15.460 -2.108 1.00 91.88 93 VAL A C 1
ATOM 748 O O . VAL A 1 93 ? 2.036 -15.083 -2.850 1.00 91.88 93 VAL A O 1
ATOM 751 N N . LYS A 1 94 ? 1.369 -16.216 -1.032 1.00 94.19 94 LYS A N 1
ATOM 752 C CA . LYS A 1 94 ? 2.705 -16.747 -0.739 1.00 94.19 94 LYS A CA 1
ATOM 753 C C . LYS A 1 94 ? 3.109 -17.739 -1.831 1.00 94.19 94 LYS A C 1
ATOM 755 O O . LYS A 1 94 ? 2.372 -18.677 -2.121 1.00 94.19 94 LYS A O 1
ATOM 760 N N . LEU A 1 95 ? 4.285 -17.545 -2.419 1.00 95.50 95 LEU A N 1
ATOM 761 C CA . LEU A 1 95 ? 4.805 -18.450 -3.435 1.00 95.50 95 LEU A CA 1
ATOM 762 C C . LEU A 1 95 ? 5.240 -19.781 -2.800 1.00 95.50 95 LEU A C 1
ATOM 764 O O . LEU A 1 95 ? 5.986 -19.764 -1.809 1.00 95.50 95 LEU A O 1
ATOM 768 N N . PRO A 1 96 ? 4.826 -20.928 -3.373 1.00 95.19 96 PRO A N 1
ATOM 769 C CA . PRO A 1 96 ? 5.345 -22.227 -2.966 1.00 95.19 96 PRO A CA 1
ATOM 770 C C . PRO A 1 96 ? 6.841 -22.313 -3.289 1.00 95.19 96 PRO A C 1
ATOM 772 O O . PRO A 1 96 ? 7.311 -21.679 -4.233 1.00 95.19 96 PRO A O 1
ATOM 775 N N . VAL A 1 97 ? 7.587 -23.105 -2.512 1.00 94.12 97 VAL A N 1
ATOM 776 C CA . VAL A 1 97 ? 9.063 -23.174 -2.563 1.00 94.12 97 VAL A CA 1
ATOM 777 C C . VAL A 1 97 ? 9.588 -23.431 -3.981 1.00 94.12 97 VAL A C 1
ATOM 779 O O . VAL A 1 97 ? 10.553 -22.806 -4.406 1.00 94.12 97 VAL A O 1
ATOM 782 N N . ASN A 1 98 ? 8.909 -24.279 -4.755 1.00 95.25 98 ASN A N 1
ATOM 783 C CA . ASN A 1 98 ? 9.284 -24.610 -6.133 1.00 95.25 98 ASN A CA 1
ATOM 784 C C . ASN A 1 98 ? 9.089 -23.468 -7.152 1.00 95.25 98 ASN A C 1
ATOM 786 O O . ASN A 1 98 ? 9.581 -23.577 -8.271 1.00 95.25 98 ASN A O 1
ATOM 790 N N . ARG A 1 99 ? 8.382 -22.389 -6.794 1.00 94.56 99 ARG A N 1
ATOM 791 C CA . ARG A 1 99 ? 8.189 -21.187 -7.628 1.00 94.56 99 ARG A CA 1
ATOM 792 C C . ARG A 1 99 ? 8.965 -19.971 -7.117 1.00 94.56 99 ARG A C 1
ATOM 794 O O . ARG A 1 99 ? 8.817 -18.884 -7.667 1.00 94.56 99 ARG A O 1
ATOM 801 N N . GLN A 1 100 ? 9.753 -20.128 -6.055 1.00 95.31 100 GLN A N 1
ATOM 802 C CA . GLN A 1 100 ? 10.540 -19.039 -5.488 1.00 95.31 100 GLN A CA 1
ATOM 803 C C . GLN A 1 100 ? 11.795 -18.761 -6.321 1.00 95.31 100 GLN A C 1
ATOM 805 O O . GLN A 1 100 ? 12.483 -19.672 -6.786 1.00 95.31 100 GLN A O 1
ATOM 810 N N . LEU A 1 101 ? 12.122 -17.480 -6.472 1.00 93.12 101 LEU A N 1
ATOM 811 C CA . LEU A 1 101 ? 13.339 -17.024 -7.130 1.00 93.12 101 LEU A CA 1
ATOM 812 C C . LEU A 1 101 ? 14.519 -17.193 -6.166 1.00 93.12 101 LEU A C 1
ATOM 814 O O . LEU A 1 101 ? 14.614 -16.484 -5.162 1.00 93.12 101 LEU A O 1
ATOM 818 N N . LYS A 1 102 ? 15.421 -18.137 -6.455 1.00 91.00 102 LYS A N 1
ATOM 819 C CA . LYS A 1 102 ? 16.529 -18.512 -5.550 1.00 91.00 102 LYS A CA 1
ATOM 820 C C . LYS A 1 102 ? 17.473 -17.347 -5.222 1.00 91.00 102 LYS A C 1
ATOM 822 O O . LYS A 1 102 ? 17.972 -17.261 -4.106 1.00 91.00 102 LYS A O 1
ATOM 827 N N . PHE A 1 103 ? 17.667 -16.424 -6.162 1.00 89.81 103 PHE A N 1
ATOM 828 C CA . PHE A 1 103 ? 18.540 -15.252 -6.009 1.00 89.81 103 PHE A CA 1
ATOM 829 C C . PHE A 1 103 ? 17.941 -14.127 -5.147 1.00 89.81 103 PHE A C 1
ATOM 831 O O . PHE A 1 103 ? 18.577 -13.092 -4.969 1.00 89.81 103 PHE A O 1
ATOM 838 N N . MET A 1 104 ? 16.714 -14.281 -4.632 1.00 89.94 104 MET A N 1
ATOM 839 C CA . MET A 1 104 ? 16.112 -13.277 -3.746 1.00 89.94 104 MET A CA 1
ATOM 840 C C . MET A 1 104 ? 16.540 -13.420 -2.281 1.00 89.94 104 MET A C 1
ATOM 842 O O . MET A 1 104 ? 16.229 -12.546 -1.479 1.00 89.94 104 MET A O 1
ATOM 846 N N . HIS A 1 105 ? 17.230 -14.512 -1.925 1.00 86.31 105 HIS A N 1
ATOM 847 C CA . HIS A 1 105 ? 17.782 -14.762 -0.585 1.00 86.31 105 HIS A CA 1
ATOM 848 C C . HIS A 1 105 ? 16.775 -14.578 0.570 1.00 86.31 105 HIS A C 1
ATOM 850 O O . HIS A 1 105 ? 17.132 -14.155 1.666 1.00 86.31 105 HIS A O 1
ATOM 856 N N . THR A 1 106 ? 15.503 -14.917 0.336 1.00 89.44 106 THR A N 1
ATOM 857 C CA . THR A 1 106 ? 14.435 -14.883 1.344 1.00 89.44 106 THR A CA 1
ATOM 858 C C . THR A 1 106 ? 1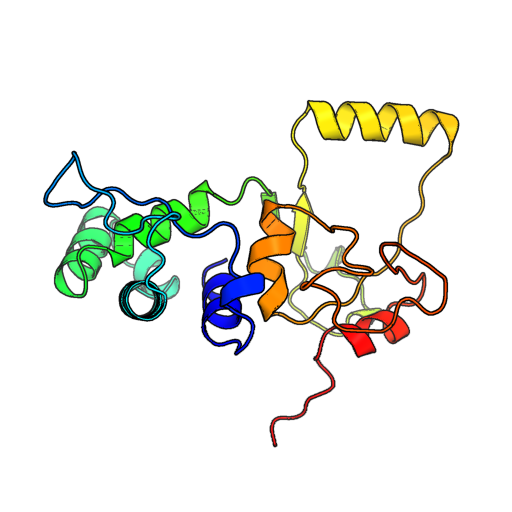3.514 -16.097 1.200 1.00 89.44 106 THR A C 1
ATOM 860 O O . THR A 1 106 ? 13.147 -16.442 0.070 1.00 89.44 106 THR A O 1
ATOM 863 N N . PRO A 1 107 ? 13.090 -16.727 2.315 1.00 91.06 107 PRO A N 1
ATOM 864 C CA . PRO A 1 107 ? 12.105 -17.811 2.294 1.00 91.06 107 PRO A CA 1
ATOM 865 C C . PRO A 1 107 ? 10.663 -17.302 2.100 1.00 91.06 107 PRO A C 1
ATOM 867 O O . PRO A 1 107 ? 9.730 -18.091 1.912 1.00 91.06 107 PRO A O 1
ATOM 870 N N . HIS A 1 108 ? 10.457 -15.981 2.163 1.00 92.62 108 HIS A N 1
ATOM 871 C CA . HIS A 1 108 ? 9.153 -15.335 2.068 1.00 92.62 108 HIS A CA 1
ATOM 872 C C . HIS A 1 108 ? 9.049 -14.526 0.778 1.00 92.62 108 HIS A C 1
ATOM 874 O O . HIS A 1 108 ? 9.424 -13.357 0.726 1.00 92.62 108 HIS A O 1
ATOM 880 N N . GLN A 1 109 ? 8.504 -15.155 -0.261 1.00 94.81 109 GLN A N 1
ATOM 881 C CA . GLN A 1 109 ? 8.192 -14.499 -1.528 1.00 94.81 109 GLN A CA 1
ATOM 882 C C . GLN A 1 109 ? 6.690 -14.555 -1.769 1.00 94.81 109 GLN A C 1
ATOM 884 O O . GLN A 1 109 ? 6.041 -15.556 -1.460 1.00 94.81 109 GLN A O 1
ATOM 889 N N . PHE A 1 110 ? 6.139 -13.475 -2.311 1.00 94.06 110 PHE A N 1
ATOM 890 C CA . PHE A 1 110 ? 4.710 -13.340 -2.551 1.00 94.06 110 PHE A CA 1
ATOM 891 C C . PHE A 1 110 ? 4.470 -12.905 -3.992 1.00 94.06 110 PHE A C 1
ATOM 893 O O . PHE A 1 110 ? 5.152 -12.016 -4.497 1.00 94.06 110 PHE A O 1
ATOM 900 N N . LEU A 1 111 ? 3.485 -13.521 -4.638 1.00 91.94 111 LEU A N 1
ATOM 901 C CA . LEU A 1 111 ? 2.936 -13.046 -5.894 1.00 91.94 111 LEU A CA 1
ATOM 902 C C . LEU A 1 111 ? 1.885 -11.986 -5.585 1.00 91.94 111 LEU A C 1
ATOM 904 O O . LEU A 1 111 ? 0.928 -12.248 -4.854 1.00 91.94 111 LEU A O 1
ATOM 908 N N . LEU A 1 112 ? 2.074 -10.805 -6.163 1.00 88.12 112 LEU A N 1
ATOM 909 C CA . LEU A 1 112 ? 1.105 -9.726 -6.130 1.00 88.12 112 LEU A CA 1
ATOM 910 C C . LEU A 1 112 ? 0.382 -9.673 -7.475 1.00 88.12 112 LEU A C 1
ATOM 912 O O . LEU A 1 112 ? 0.984 -9.315 -8.484 1.00 88.12 112 LE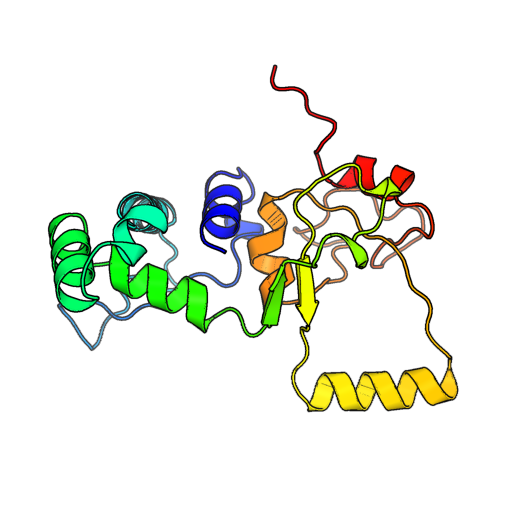U A O 1
ATOM 916 N N . LEU A 1 113 ? -0.908 -9.992 -7.488 1.00 81.44 113 LEU A N 1
ATOM 917 C CA . LEU A 1 113 ? -1.767 -9.738 -8.639 1.00 81.44 113 LEU A CA 1
ATOM 918 C C . LEU A 1 113 ? -2.587 -8.491 -8.336 1.00 81.44 113 LEU A C 1
ATOM 920 O O . LEU A 1 113 ? -3.501 -8.510 -7.515 1.00 81.44 113 LEU A O 1
ATOM 924 N N . SER A 1 114 ? -2.212 -7.384 -8.965 1.00 69.88 114 SER A N 1
ATOM 925 C CA . SER A 1 114 ? -2.868 -6.095 -8.784 1.00 69.88 114 SER A CA 1
ATOM 926 C C . SER A 1 114 ? -3.240 -5.548 -10.146 1.00 69.88 114 SER A C 1
ATOM 928 O O . SER A 1 114 ? -2.346 -5.149 -10.889 1.00 69.88 114 SER A O 1
ATOM 930 N N . SER A 1 115 ? -4.529 -5.556 -10.494 1.00 69.44 115 SER A N 1
ATOM 931 C CA . SER A 1 115 ? -5.100 -4.680 -11.526 1.00 69.44 115 SER A CA 1
ATOM 932 C C . SER A 1 115 ? -6.625 -4.794 -11.577 1.00 69.44 115 SER A C 1
ATOM 934 O O . SER A 1 115 ? -7.152 -5.902 -11.670 1.00 69.44 115 SER A O 1
ATOM 936 N N . PRO A 1 116 ? -7.356 -3.665 -11.584 1.00 82.31 116 PRO A N 1
ATOM 937 C CA . PRO A 1 116 ? -8.735 -3.645 -12.057 1.00 82.31 116 PRO A CA 1
ATOM 938 C C . PRO A 1 116 ? -8.824 -4.192 -13.495 1.00 82.31 116 PRO A C 1
ATOM 940 O O . PRO A 1 116 ? -7.893 -3.952 -14.272 1.00 82.31 116 PRO A O 1
ATOM 943 N N . PRO A 1 117 ? -9.938 -4.835 -13.898 1.00 87.38 117 PRO A N 1
ATOM 944 C CA . PRO A 1 117 ? -10.090 -5.411 -15.239 1.00 87.38 117 PRO A CA 1
ATOM 945 C C . PRO A 1 117 ? -9.750 -4.444 -16.385 1.00 87.38 117 PRO A C 1
ATOM 947 O O . PRO A 1 117 ? -9.090 -4.830 -17.345 1.00 87.38 117 PRO A O 1
ATOM 950 N N . ALA A 1 118 ? -10.111 -3.163 -16.250 1.00 89.88 118 ALA A N 1
ATOM 951 C CA . ALA A 1 118 ? -9.787 -2.132 -17.237 1.00 89.88 118 ALA A CA 1
ATOM 952 C C . ALA A 1 118 ? -8.270 -1.895 -17.390 1.00 89.88 118 ALA A C 1
ATOM 954 O O . ALA A 1 118 ? -7.769 -1.777 -18.506 1.00 89.88 118 ALA A O 1
ATOM 955 N N . LYS A 1 119 ? -7.516 -1.871 -16.280 1.00 87.31 119 LYS A N 1
ATOM 956 C CA . LYS A 1 119 ? -6.056 -1.677 -16.306 1.00 87.31 119 LYS A CA 1
ATOM 957 C C . LYS A 1 119 ? -5.350 -2.874 -16.947 1.00 87.31 119 LYS A C 1
ATOM 959 O O . LYS A 1 119 ? -4.435 -2.682 -17.742 1.00 87.31 119 LYS A O 1
ATOM 964 N N . GLU A 1 120 ? -5.813 -4.086 -16.646 1.00 90.44 120 GLU A N 1
ATOM 965 C CA . GLU A 1 120 ? -5.309 -5.323 -17.256 1.00 90.44 120 GLU A CA 1
ATOM 966 C C . GLU A 1 120 ? -5.609 -5.373 -18.764 1.00 90.44 120 GLU A C 1
ATOM 968 O O . GLU A 1 120 ? -4.735 -5.724 -19.554 1.00 90.44 120 GLU A O 1
ATOM 973 N N . SER A 1 121 ? -6.810 -4.961 -19.186 1.00 93.44 121 SER A N 1
ATOM 974 C CA . SER A 1 121 ? -7.171 -4.869 -20.608 1.00 93.44 121 SER A CA 1
ATOM 975 C C . SER A 1 121 ? -6.242 -3.918 -21.368 1.00 93.44 121 SER A C 1
ATOM 977 O O . SER A 1 121 ? -5.698 -4.282 -22.412 1.00 93.44 121 SER A O 1
ATOM 979 N N . ASN A 1 122 ? -5.987 -2.730 -20.808 1.00 94.44 122 ASN A N 1
ATOM 980 C CA . ASN A 1 122 ? -5.066 -1.755 -21.397 1.00 94.44 122 ASN A CA 1
ATOM 981 C C . ASN A 1 122 ? -3.633 -2.302 -21.477 1.00 94.44 122 ASN A C 1
ATOM 983 O O . ASN A 1 122 ? -2.963 -2.133 -22.496 1.00 94.44 122 ASN A O 1
ATOM 987 N N . PHE A 1 123 ? -3.173 -2.997 -20.431 1.00 93.62 123 PHE A N 1
ATOM 988 C CA . PHE A 1 123 ? -1.858 -3.636 -20.430 1.00 93.62 123 PHE A CA 1
ATOM 989 C C . PHE A 1 123 ? -1.740 -4.708 -21.520 1.00 93.62 123 PHE A C 1
ATOM 991 O O . PHE A 1 123 ? -0.739 -4.735 -22.229 1.00 93.62 123 PHE A O 1
ATOM 998 N N . ARG A 1 124 ? -2.752 -5.565 -21.706 1.00 95.12 124 ARG A N 1
ATOM 999 C CA . ARG A 1 124 ? -2.743 -6.608 -22.750 1.00 95.12 124 ARG A CA 1
ATOM 1000 C C . ARG A 1 124 ? -2.705 -6.031 -24.161 1.00 95.12 124 ARG A C 1
ATOM 1002 O O . ARG A 1 124 ? -1.946 -6.528 -24.996 1.00 95.12 124 ARG A O 1
ATOM 1009 N N . ALA A 1 125 ? -3.481 -4.978 -24.413 1.00 96.81 125 ALA A N 1
ATOM 1010 C CA . ALA A 1 125 ? -3.454 -4.269 -25.687 1.00 96.81 125 ALA A CA 1
ATOM 1011 C C . ALA A 1 125 ? -2.054 -3.691 -25.962 1.00 96.81 125 ALA A C 1
ATOM 1013 O O . ALA A 1 125 ? -1.453 -3.993 -26.991 1.00 96.81 125 ALA A O 1
ATOM 1014 N N . ALA A 1 126 ? -1.480 -2.961 -24.998 1.00 97.00 126 ALA A N 1
ATOM 1015 C CA . ALA A 1 126 ? -0.134 -2.399 -25.118 1.00 97.00 126 ALA A CA 1
ATOM 1016 C C . ALA A 1 126 ? 0.946 -3.483 -25.274 1.00 97.00 126 ALA A C 1
ATOM 1018 O O . ALA A 1 126 ? 1.830 -3.356 -26.114 1.00 97.00 126 ALA A O 1
ATOM 1019 N N . LYS A 1 127 ? 0.853 -4.584 -24.522 1.00 96.94 127 LYS A N 1
ATOM 1020 C CA . LYS A 1 127 ? 1.782 -5.716 -24.613 1.00 96.94 127 LYS A CA 1
ATOM 1021 C C . LYS A 1 127 ? 1.778 -6.364 -25.998 1.00 96.94 127 LYS A C 1
ATOM 1023 O O . LYS A 1 127 ? 2.824 -6.816 -26.447 1.00 96.94 127 LYS A O 1
ATOM 1028 N N . THR A 1 128 ? 0.630 -6.415 -26.669 1.00 97.69 128 THR A N 1
ATOM 1029 C CA . THR A 1 128 ? 0.535 -6.956 -28.035 1.00 97.69 128 THR A CA 1
ATOM 1030 C C . THR A 1 128 ? 1.275 -6.069 -29.039 1.00 97.69 128 THR A C 1
ATOM 1032 O O . THR A 1 128 ? 1.905 -6.582 -29.955 1.00 97.69 128 THR A O 1
ATOM 1035 N N . LEU A 1 129 ? 1.240 -4.747 -28.839 1.00 97.88 129 LEU A N 1
ATOM 1036 C CA . LEU A 1 129 ? 1.877 -3.768 -29.724 1.00 97.88 129 LEU A CA 1
ATOM 1037 C C . LEU A 1 129 ? 3.376 -3.582 -29.446 1.00 97.88 129 LEU A C 1
ATOM 1039 O O . LEU A 1 129 ? 4.156 -3.421 -30.378 1.00 97.88 129 LEU A O 1
ATOM 1043 N N . TYR A 1 130 ? 3.777 -3.588 -28.172 1.00 97.69 130 TYR A N 1
ATOM 1044 C CA . TYR A 1 130 ? 5.116 -3.165 -27.737 1.00 97.69 130 TYR A CA 1
ATOM 1045 C C . TYR A 1 130 ? 5.918 -4.262 -27.023 1.00 97.69 130 TYR A C 1
ATOM 1047 O O . TYR A 1 130 ? 7.077 -4.054 -26.668 1.00 97.69 130 TYR A O 1
ATOM 1055 N N . GLY A 1 131 ? 5.317 -5.428 -26.778 1.00 97.56 131 GLY A N 1
ATOM 1056 C CA . GLY A 1 131 ? 5.898 -6.465 -25.932 1.00 97.56 131 GLY A CA 1
ATOM 1057 C C . GLY A 1 131 ? 5.853 -6.118 -24.439 1.00 97.56 131 GLY A C 1
ATOM 1058 O O . GLY A 1 131 ? 5.238 -5.147 -23.997 1.00 97.56 131 GLY A O 1
ATOM 1059 N N . SER A 1 132 ? 6.486 -6.959 -23.622 1.00 96.12 132 SER A N 1
ATOM 1060 C CA . SER A 1 132 ? 6.652 -6.722 -22.184 1.00 96.12 132 SER A CA 1
ATOM 1061 C C . SER A 1 132 ? 7.896 -7.435 -21.678 1.00 96.12 132 SER A C 1
ATOM 1063 O O . SER A 1 132 ? 8.159 -8.558 -22.106 1.00 96.12 132 SER A O 1
ATOM 1065 N N . THR A 1 133 ? 8.585 -6.849 -20.704 1.00 95.75 133 THR A N 1
ATOM 1066 C CA . THR A 1 133 ? 9.704 -7.488 -20.005 1.00 95.75 133 THR A CA 1
ATOM 1067 C C . THR A 1 133 ? 9.486 -7.472 -18.496 1.00 95.75 133 THR A C 1
ATOM 1069 O O . TH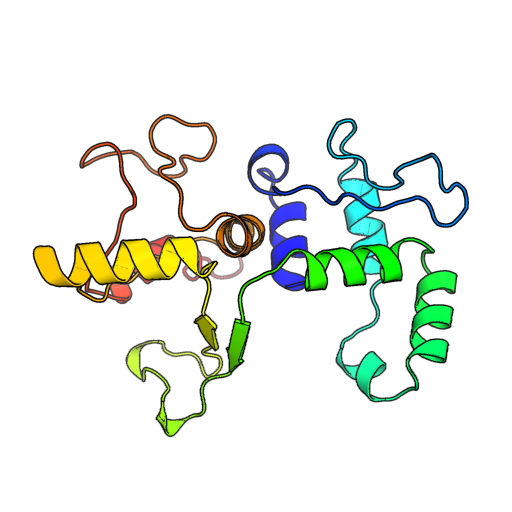R A 1 133 ? 8.704 -6.670 -17.981 1.00 95.75 133 THR A O 1
ATOM 1072 N N . PHE A 1 134 ? 10.174 -8.360 -17.785 1.00 94.25 134 PHE A N 1
ATOM 1073 C CA . PHE A 1 134 ? 10.234 -8.336 -16.329 1.00 94.25 134 PHE A CA 1
ATOM 1074 C C . PHE A 1 134 ? 11.417 -7.489 -15.868 1.00 94.25 134 PHE A C 1
ATOM 1076 O O . PHE A 1 134 ? 12.501 -7.546 -16.445 1.00 94.25 134 PHE A O 1
ATOM 1083 N N . ALA A 1 135 ? 11.211 -6.726 -14.800 1.00 96.00 135 A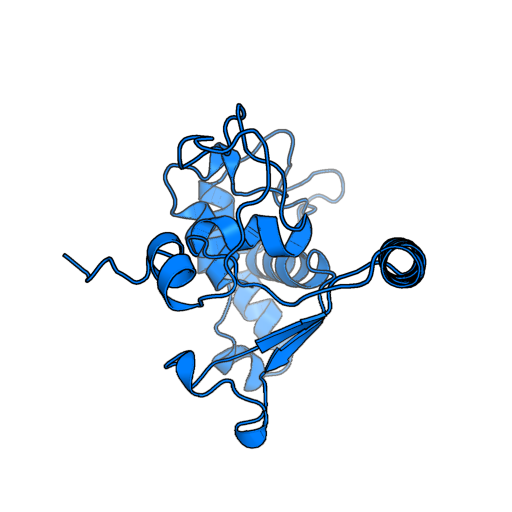LA A N 1
ATOM 1084 C CA . ALA A 1 135 ? 12.251 -5.940 -14.159 1.00 96.00 135 ALA A CA 1
ATOM 1085 C C . ALA A 1 135 ? 11.988 -5.839 -12.653 1.00 96.00 135 ALA A C 1
ATOM 1087 O O . ALA A 1 135 ? 10.868 -6.048 -12.181 1.00 96.00 135 ALA A O 1
ATOM 1088 N N . PHE A 1 136 ? 13.029 -5.505 -11.904 1.00 95.62 136 PHE A N 1
ATOM 1089 C CA . PHE A 1 136 ? 12.985 -5.293 -10.467 1.00 95.62 136 PHE A CA 1
ATOM 1090 C C . PHE A 1 136 ? 12.832 -3.809 -10.143 1.00 95.62 136 PHE A C 1
ATOM 1092 O O . PHE A 1 136 ? 13.365 -2.941 -10.838 1.00 95.62 136 PHE A O 1
ATOM 1099 N N . HIS A 1 137 ? 12.116 -3.540 -9.056 1.00 95.56 137 HIS A N 1
ATOM 1100 C CA . HIS A 1 137 ? 12.012 -2.232 -8.431 1.00 95.56 137 HIS A CA 1
ATOM 1101 C C . HIS A 1 137 ? 12.268 -2.393 -6.935 1.00 95.56 137 HIS A C 1
ATOM 1103 O O . HIS A 1 137 ? 11.624 -3.213 -6.278 1.00 95.56 137 HIS A O 1
ATOM 1109 N N . GLY A 1 138 ? 13.206 -1.615 -6.407 1.00 94.81 138 GLY A N 1
ATOM 1110 C CA . GLY A 1 138 ? 13.491 -1.560 -4.981 1.00 94.81 138 GLY A CA 1
ATOM 1111 C C . GLY A 1 138 ? 12.844 -0.353 -4.333 1.00 94.81 138 GLY A C 1
ATOM 1112 O O . GLY A 1 138 ? 12.957 0.755 -4.849 1.00 94.81 138 GLY A O 1
ATOM 1113 N N . SER A 1 139 ? 12.203 -0.557 -3.186 1.00 95.19 139 SER A N 1
ATOM 1114 C CA . SER A 1 139 ? 11.679 0.537 -2.374 1.00 95.19 139 SER A CA 1
ATOM 1115 C C . SER A 1 139 ? 11.660 0.155 -0.900 1.00 95.19 139 SER A C 1
ATOM 1117 O O . SER A 1 139 ? 11.304 -0.970 -0.545 1.00 95.19 139 SER A O 1
ATOM 1119 N N . HIS A 1 140 ? 11.967 1.131 -0.049 1.00 95.19 140 HIS A N 1
ATOM 1120 C CA . HIS A 1 140 ? 11.809 1.058 1.400 1.00 95.19 140 HIS A CA 1
ATOM 1121 C C . HIS A 1 140 ? 10.412 0.575 1.825 1.00 95.19 140 HIS A C 1
ATOM 1123 O O . HIS A 1 140 ? 9.408 0.940 1.198 1.00 95.19 140 HIS A O 1
ATOM 1129 N N . ILE A 1 141 ? 10.350 -0.206 2.915 1.00 94.88 141 ILE A N 1
ATOM 1130 C CA . ILE A 1 141 ? 9.120 -0.837 3.432 1.00 94.88 141 ILE A CA 1
ATOM 1131 C C . ILE A 1 141 ? 8.001 0.179 3.712 1.00 94.88 141 ILE A C 1
ATOM 1133 O O . ILE A 1 141 ? 6.837 -0.087 3.412 1.00 94.88 141 ILE A O 1
ATOM 1137 N N . GLU A 1 142 ? 8.349 1.373 4.195 1.00 96.19 142 GLU A N 1
ATOM 1138 C CA . GLU A 1 142 ? 7.400 2.449 4.498 1.00 96.19 142 GLU A CA 1
ATOM 1139 C C . GLU A 1 142 ? 6.588 2.940 3.285 1.00 96.19 142 GLU A C 1
ATOM 1141 O O . GLU A 1 142 ? 5.475 3.433 3.446 1.00 96.19 142 GLU A O 1
ATOM 1146 N N . ASN A 1 143 ? 7.089 2.768 2.057 1.00 96.44 143 ASN A N 1
ATOM 1147 C CA . ASN A 1 143 ? 6.377 3.195 0.851 1.00 96.44 143 ASN A CA 1
ATOM 1148 C C . ASN A 1 143 ? 5.344 2.150 0.381 1.00 96.44 143 ASN A C 1
ATOM 1150 O O . ASN A 1 143 ? 4.458 2.469 -0.415 1.00 96.44 143 ASN A O 1
ATOM 1154 N N . TRP A 1 144 ? 5.422 0.901 0.859 1.00 94.69 144 TRP A N 1
ATOM 1155 C CA . TRP A 1 144 ? 4.581 -0.192 0.353 1.00 94.69 144 TRP A CA 1
ATOM 1156 C C . TRP A 1 144 ? 3.110 -0.074 0.760 1.00 94.69 144 TRP A C 1
ATOM 1158 O O . TRP A 1 144 ? 2.252 -0.616 0.064 1.00 94.69 144 TRP A O 1
ATOM 1168 N N . HIS A 1 145 ? 2.784 0.691 1.811 1.00 95.50 145 HIS A N 1
ATOM 1169 C CA . HIS A 1 145 ? 1.394 1.073 2.113 1.00 95.50 145 HIS A CA 1
ATOM 1170 C C . HIS A 1 145 ? 0.722 1.756 0.916 1.00 95.50 145 HIS A C 1
ATOM 1172 O O . HIS A 1 145 ? -0.424 1.431 0.593 1.00 95.50 145 HIS A O 1
ATOM 1178 N N . SER A 1 146 ? 1.445 2.673 0.264 1.00 94.69 146 SER A N 1
ATOM 1179 C CA . SER A 1 146 ? 0.964 3.417 -0.902 1.00 94.69 146 SER A CA 1
ATOM 1180 C C . SER A 1 146 ? 1.098 2.598 -2.180 1.00 94.69 146 SER A C 1
ATOM 1182 O O . SER A 1 146 ? 0.118 2.454 -2.906 1.00 94.69 146 SER A O 1
ATOM 1184 N N . ILE A 1 147 ? 2.254 1.963 -2.422 1.00 93.69 147 ILE A N 1
ATOM 1185 C CA . ILE A 1 147 ? 2.496 1.180 -3.650 1.00 93.69 147 ILE A CA 1
ATOM 1186 C C . ILE A 1 147 ? 1.442 0.082 -3.833 1.00 93.69 147 ILE A C 1
ATOM 1188 O O . ILE A 1 147 ? 0.946 -0.120 -4.938 1.00 93.69 147 ILE A O 1
ATOM 1192 N N . LEU A 1 148 ? 1.037 -0.605 -2.761 1.00 91.69 148 LEU A N 1
ATOM 1193 C CA . LEU A 1 148 ? 0.041 -1.675 -2.861 1.00 91.69 148 LEU A CA 1
ATOM 1194 C C . LEU A 1 148 ? -1.385 -1.199 -3.175 1.00 91.69 148 LEU A C 1
ATOM 1196 O O . LEU A 1 148 ? -2.223 -2.025 -3.544 1.00 91.69 148 LEU A O 1
ATOM 1200 N N . ARG A 1 149 ? -1.675 0.094 -3.003 1.00 90.81 149 ARG A N 1
ATOM 1201 C CA . ARG A 1 149 ? -3.003 0.680 -3.239 1.00 90.81 149 ARG A CA 1
ATOM 1202 C C . ARG A 1 149 ? -3.046 1.561 -4.486 1.00 90.81 149 ARG A C 1
ATOM 1204 O O . ARG A 1 149 ? -4.026 1.509 -5.220 1.00 90.81 149 ARG A O 1
ATOM 1211 N N . ASN A 1 150 ? -1.977 2.305 -4.750 1.00 89.75 150 ASN A N 1
ATOM 1212 C CA . ASN A 1 150 ? -1.872 3.267 -5.848 1.00 89.75 150 ASN A CA 1
ATOM 1213 C C . ASN A 1 150 ? -1.017 2.754 -7.020 1.00 89.75 150 ASN A C 1
ATOM 1215 O O . ASN A 1 150 ? -1.063 3.307 -8.117 1.00 89.75 150 ASN A O 1
ATOM 1219 N N . GLY A 1 151 ? -0.257 1.675 -6.818 1.00 90.75 151 GLY A N 1
ATOM 1220 C CA . GLY A 1 151 ? 0.775 1.230 -7.749 1.00 90.75 151 GLY A CA 1
ATOM 1221 C C . GLY A 1 151 ? 2.048 2.073 -7.656 1.00 90.75 151 GLY A C 1
ATOM 1222 O O . GLY A 1 151 ? 2.182 2.962 -6.813 1.00 90.75 151 GLY A O 1
ATOM 1223 N N . LEU A 1 152 ? 3.005 1.777 -8.536 1.00 92.75 152 LEU A N 1
ATOM 1224 C CA . LEU A 1 152 ? 4.173 2.634 -8.722 1.00 92.75 152 LEU A CA 1
ATOM 1225 C C . LEU A 1 152 ? 3.743 3.924 -9.421 1.00 92.75 152 LEU A C 1
ATOM 1227 O O . LEU A 1 152 ? 3.021 3.886 -10.418 1.00 92.75 152 LEU A O 1
ATOM 1231 N N . VAL A 1 153 ? 4.209 5.053 -8.896 1.00 93.50 153 VAL A N 1
ATOM 1232 C CA . VAL A 1 153 ? 3.927 6.389 -9.424 1.00 93.50 153 VAL A CA 1
ATOM 1233 C C . VAL A 1 153 ? 5.229 7.071 -9.818 1.00 93.50 153 VAL A C 1
ATOM 1235 O O . VAL A 1 153 ? 6.275 6.835 -9.211 1.00 93.50 153 VAL A O 1
ATOM 1238 N N . VAL A 1 154 ? 5.167 7.938 -10.826 1.00 95.94 154 VAL A N 1
ATOM 1239 C CA . VAL A 1 154 ? 6.294 8.804 -11.180 1.00 95.94 154 VAL A CA 1
ATOM 1240 C C . VAL A 1 154 ? 6.450 9.847 -10.074 1.00 95.94 154 VAL A C 1
ATOM 1242 O O . VAL A 1 154 ? 5.651 10.771 -9.960 1.00 95.94 154 VAL A O 1
ATOM 1245 N N . ALA A 1 155 ? 7.457 9.660 -9.221 1.00 94.88 155 ALA A N 1
ATOM 1246 C CA . ALA A 1 155 ? 7.707 10.521 -8.066 1.00 94.88 155 ALA A CA 1
ATOM 1247 C C . ALA A 1 155 ? 8.633 11.708 -8.379 1.00 94.88 155 ALA A C 1
ATOM 1249 O O . ALA A 1 155 ? 8.784 12.591 -7.534 1.00 94.88 155 ALA A O 1
ATOM 1250 N N . SER A 1 156 ? 9.260 11.730 -9.557 1.00 95.56 156 SER A N 1
ATOM 1251 C CA . SER A 1 156 ? 10.223 12.755 -9.961 1.00 95.56 156 SER A CA 1
ATOM 1252 C C . SER A 1 156 ? 9.632 14.166 -9.883 1.00 95.56 156 SER A C 1
ATOM 1254 O O . SER A 1 156 ? 8.514 14.399 -10.330 1.00 95.56 156 SER A O 1
ATOM 1256 N N . ASN A 1 157 ? 10.389 15.106 -9.320 1.00 94.75 157 ASN A N 1
ATOM 1257 C CA . ASN A 1 157 ? 10.009 16.499 -9.076 1.00 94.75 157 ASN A CA 1
ATOM 1258 C C . ASN A 1 157 ? 8.760 16.672 -8.190 1.00 94.75 157 ASN A C 1
ATOM 1260 O O . ASN A 1 157 ? 8.105 17.710 -8.222 1.00 94.75 157 ASN A O 1
ATOM 1264 N N . THR A 1 158 ? 8.432 15.668 -7.372 1.00 94.44 158 THR A N 1
ATOM 1265 C CA . THR A 1 158 ? 7.345 15.737 -6.385 1.00 94.44 158 THR A CA 1
ATOM 1266 C C . THR A 1 158 ? 7.879 15.560 -4.965 1.00 94.44 158 THR A C 1
ATOM 1268 O O . THR A 1 158 ? 9.010 15.126 -4.748 1.00 94.44 158 THR A O 1
ATOM 1271 N N . ARG A 1 159 ? 7.020 15.787 -3.964 1.00 93.50 159 ARG A N 1
ATOM 1272 C CA . ARG A 1 159 ? 7.321 15.510 -2.546 1.00 93.50 159 ARG A CA 1
ATOM 1273 C C . ARG A 1 159 ? 7.622 14.031 -2.250 1.00 93.50 159 ARG A C 1
ATOM 1275 O O . ARG A 1 159 ? 8.134 13.718 -1.176 1.00 93.50 159 ARG A O 1
ATOM 1282 N N . LEU A 1 160 ? 7.282 13.119 -3.164 1.00 93.12 160 LEU A N 1
ATOM 1283 C CA . LEU A 1 160 ? 7.557 11.688 -3.029 1.00 93.12 160 LEU A CA 1
ATOM 1284 C C . LEU A 1 160 ? 8.988 11.315 -3.446 1.00 93.12 160 LEU A C 1
ATOM 1286 O O . LEU A 1 160 ? 9.427 10.216 -3.104 1.00 93.12 160 LEU A O 1
ATOM 1290 N N . GLN A 1 161 ? 9.713 12.200 -4.143 1.00 93.19 161 GLN A N 1
ATOM 1291 C CA . GLN A 1 161 ? 11.066 11.930 -4.626 1.00 93.19 161 GLN A CA 1
ATOM 1292 C C . GLN A 1 161 ? 12.036 11.675 -3.460 1.00 93.19 161 GLN A C 1
ATOM 1294 O O . GLN A 1 161 ? 12.215 12.526 -2.593 1.00 93.19 161 GLN A O 1
ATOM 1299 N N . LEU A 1 162 ? 12.671 10.499 -3.457 1.00 88.75 162 LEU A N 1
ATOM 1300 C CA . LEU A 1 162 ? 13.724 10.127 -2.499 1.00 88.75 162 LEU A CA 1
ATOM 1301 C C . LEU A 1 162 ? 15.133 10.289 -3.072 1.00 88.75 162 LEU A C 1
ATOM 1303 O O . LEU A 1 162 ? 16.057 10.678 -2.365 1.00 88.75 162 LEU A O 1
ATOM 1307 N N . HIS A 1 163 ? 15.288 9.976 -4.355 1.00 86.50 163 HIS A N 1
ATOM 1308 C CA . HIS A 1 163 ? 16.553 10.029 -5.078 1.00 86.50 163 HIS A CA 1
ATOM 1309 C C . HIS A 1 163 ? 16.416 10.982 -6.262 1.00 86.50 163 HIS A C 1
ATOM 1311 O O . HIS A 1 163 ? 15.310 11.197 -6.755 1.00 86.50 163 HIS A O 1
ATOM 1317 N N . GLY A 1 164 ? 17.526 11.567 -6.711 1.00 88.06 164 GLY A N 1
ATOM 1318 C CA . GLY A 1 164 ? 17.527 12.444 -7.880 1.00 88.06 164 GLY A CA 1
ATOM 1319 C C . GLY A 1 164 ? 17.001 11.750 -9.142 1.00 88.06 164 GLY A C 1
ATOM 1320 O O . GLY A 1 164 ? 17.116 10.536 -9.296 1.00 88.06 164 GLY A O 1
ATOM 1321 N N . ALA A 1 165 ? 16.457 12.536 -10.067 1.00 91.81 165 ALA A N 1
ATOM 1322 C CA . ALA A 1 165 ? 15.987 12.072 -11.371 1.00 91.81 165 ALA A CA 1
ATOM 1323 C C . ALA A 1 165 ? 17.124 12.114 -12.416 1.00 91.81 165 ALA A C 1
ATOM 1325 O O . ALA A 1 165 ? 17.039 12.841 -13.402 1.00 91.81 165 ALA A O 1
ATOM 1326 N N . MET A 1 166 ? 18.214 11.374 -12.170 1.00 91.62 166 MET A N 1
ATOM 1327 C CA . MET A 1 166 ? 19.459 11.451 -12.961 1.00 91.62 166 MET A CA 1
ATOM 1328 C C . MET A 1 166 ? 19.258 11.138 -14.454 1.00 91.62 166 MET A C 1
ATOM 1330 O O . MET A 1 166 ? 19.874 11.777 -15.299 1.00 91.62 166 MET A O 1
ATOM 1334 N N . PHE A 1 167 ? 18.374 10.192 -14.777 1.00 92.75 167 PHE A N 1
ATOM 1335 C CA . PHE A 1 167 ? 18.037 9.799 -16.152 1.00 92.75 167 PHE A CA 1
ATOM 1336 C C . PHE A 1 167 ? 16.680 10.363 -16.597 1.00 92.75 167 PHE A C 1
ATOM 1338 O O . PHE A 1 167 ? 16.019 9.808 -17.470 1.00 92.75 167 PHE A O 1
ATOM 1345 N N . GLY A 1 168 ? 16.242 11.460 -15.974 1.00 95.19 168 GLY A N 1
ATOM 1346 C CA . GLY A 1 168 ? 14.955 12.088 -16.244 1.00 95.19 168 GLY A CA 1
ATOM 1347 C C . GLY A 1 168 ? 13.810 11.567 -15.374 1.00 95.19 168 GLY A C 1
ATOM 1348 O O . GLY A 1 168 ? 13.987 10.762 -14.452 1.00 95.19 168 GLY A O 1
ATOM 1349 N N . SER A 1 169 ? 12.620 12.102 -15.645 1.00 96.81 169 SER A N 1
ATOM 1350 C CA . SER A 1 169 ? 11.397 11.807 -14.898 1.00 96.81 169 SER A CA 1
ATOM 1351 C C . SER A 1 169 ? 10.880 10.406 -15.221 1.00 96.81 169 SER A C 1
ATOM 1353 O O . SER A 1 169 ? 10.644 10.096 -16.388 1.00 96.81 169 SER A O 1
ATOM 1355 N N . GLY A 1 170 ? 10.679 9.559 -14.208 1.00 95.50 170 GLY A N 1
ATOM 1356 C CA . GLY A 1 170 ? 10.160 8.213 -14.445 1.00 95.50 170 GLY A CA 1
ATOM 1357 C C . GLY A 1 170 ? 10.176 7.281 -13.239 1.00 95.50 170 GLY A C 1
ATOM 1358 O O . GLY A 1 170 ? 10.607 7.636 -12.142 1.00 95.50 170 GLY A O 1
ATOM 1359 N N . ILE A 1 171 ? 9.689 6.059 -13.464 1.00 95.69 171 ILE A N 1
ATOM 1360 C CA . ILE A 1 171 ? 9.817 4.934 -12.533 1.00 95.69 171 ILE A CA 1
ATOM 1361 C C . ILE A 1 171 ? 11.081 4.166 -12.912 1.00 95.69 171 ILE A C 1
ATOM 1363 O O . ILE A 1 171 ? 11.212 3.696 -14.040 1.00 95.69 171 ILE A O 1
ATOM 1367 N N . TYR A 1 172 ? 12.000 4.035 -11.961 1.00 95.50 172 TYR A N 1
ATOM 1368 C CA . TYR A 1 172 ? 13.298 3.413 -12.192 1.00 95.50 172 TYR A CA 1
ATOM 1369 C C . TYR A 1 172 ? 13.195 1.914 -11.912 1.00 95.50 172 TYR A C 1
ATOM 1371 O O . TYR A 1 172 ? 12.724 1.494 -10.849 1.00 95.50 172 TYR A O 1
ATOM 1379 N N . LEU A 1 173 ? 13.626 1.122 -12.891 1.00 96.25 173 LEU A N 1
ATOM 1380 C CA . LEU A 1 173 ? 13.596 -0.336 -12.893 1.00 96.25 173 LEU A CA 1
ATOM 1381 C C . LEU A 1 173 ? 14.981 -0.869 -13.266 1.00 96.25 173 LEU A C 1
ATOM 1383 O O . LEU A 1 173 ? 15.745 -0.192 -13.952 1.00 96.25 173 LEU A O 1
ATOM 1387 N N . SER A 1 174 ? 15.299 -2.093 -12.851 1.00 95.44 174 SER A N 1
ATOM 1388 C CA . SER A 1 174 ? 16.545 -2.762 -13.234 1.00 95.44 174 SER A CA 1
ATOM 1389 C C . SER A 1 174 ? 16.305 -4.224 -13.606 1.00 95.44 174 SER A C 1
ATOM 1391 O O . SER A 1 174 ? 15.547 -4.899 -12.911 1.00 95.44 174 SER A O 1
ATOM 1393 N N . PRO A 1 175 ? 16.968 -4.767 -14.643 1.00 95.06 175 PRO A N 1
ATOM 1394 C CA . PRO A 1 175 ? 16.954 -6.206 -14.903 1.00 95.06 175 PRO A CA 1
ATOM 1395 C C . PRO A 1 175 ? 17.735 -7.000 -13.841 1.00 95.06 175 PRO A C 1
ATOM 1397 O O . PRO A 1 175 ? 17.578 -8.214 -13.745 1.00 95.06 175 PRO A O 1
ATOM 1400 N N . LEU A 1 176 ? 18.561 -6.330 -13.028 1.00 93.75 176 LEU A N 1
ATOM 1401 C CA . LEU A 1 176 ? 19.365 -6.944 -11.977 1.00 93.75 176 LEU A CA 1
ATOM 1402 C C . LEU A 1 176 ? 18.739 -6.671 -10.605 1.00 93.75 176 LEU A C 1
ATOM 1404 O O . LEU A 1 176 ? 18.618 -5.524 -10.165 1.00 93.75 176 LEU A O 1
ATOM 1408 N N . SER A 1 177 ? 18.377 -7.739 -9.892 1.00 92.88 177 SER A N 1
ATOM 1409 C CA . SER A 1 177 ? 17.823 -7.644 -8.535 1.00 92.88 177 SER A CA 1
ATOM 1410 C C . SER A 1 177 ? 18.800 -6.984 -7.556 1.00 92.88 177 SER A C 1
ATOM 1412 O O . SER A 1 177 ? 18.370 -6.205 -6.708 1.00 92.88 177 SER A O 1
ATOM 1414 N N . SER A 1 178 ? 20.108 -7.211 -7.722 1.00 91.94 178 SER A N 1
ATOM 1415 C CA . SER A 1 178 ? 21.179 -6.628 -6.898 1.00 91.94 178 SER A CA 1
ATOM 1416 C C . SER A 1 178 ? 21.152 -5.099 -6.855 1.00 91.94 178 SER A C 1
ATOM 1418 O O . SER A 1 178 ? 21.312 -4.518 -5.783 1.00 91.94 178 SER A O 1
ATOM 1420 N N . ILE A 1 179 ? 20.872 -4.446 -7.987 1.00 93.00 179 ILE A N 1
ATOM 1421 C CA . ILE A 1 179 ? 20.729 -2.986 -8.060 1.00 93.00 179 ILE A CA 1
ATOM 1422 C C . ILE A 1 179 ? 19.495 -2.546 -7.265 1.00 93.00 179 ILE A C 1
ATOM 1424 O O . ILE A 1 179 ? 19.569 -1.638 -6.440 1.00 93.00 179 ILE A O 1
ATOM 1428 N N . SER A 1 180 ? 18.363 -3.228 -7.459 1.00 93.88 180 SER A N 1
ATOM 1429 C CA . SER A 1 180 ? 17.109 -2.911 -6.760 1.00 93.88 180 SER A CA 1
ATOM 1430 C C . SER A 1 180 ? 17.187 -3.161 -5.248 1.00 93.88 180 SER A C 1
ATOM 1432 O O . SER A 1 180 ? 16.562 -2.439 -4.470 1.00 93.88 180 SER A O 1
ATOM 1434 N N . PHE A 1 181 ? 17.985 -4.126 -4.783 1.00 91.56 181 PHE A N 1
ATOM 1435 C CA . PHE A 1 181 ? 18.183 -4.339 -3.346 1.00 91.56 181 PHE A CA 1
ATOM 1436 C C . PHE A 1 181 ? 18.764 -3.112 -2.641 1.00 91.56 181 PHE A C 1
ATOM 1438 O O . PHE A 1 181 ? 18.314 -2.791 -1.540 1.00 91.56 181 PHE A O 1
ATOM 1445 N N . GLY A 1 182 ? 19.662 -2.367 -3.297 1.00 90.81 182 GLY A N 1
ATOM 1446 C CA . GLY A 1 182 ? 20.209 -1.117 -2.759 1.00 90.81 182 GLY A CA 1
ATOM 1447 C C . GLY A 1 182 ? 19.133 -0.076 -2.423 1.00 90.81 182 GLY A C 1
ATOM 1448 O O . GLY A 1 182 ? 19.229 0.599 -1.401 1.00 90.81 182 GLY A O 1
ATOM 1449 N N . TYR A 1 183 ? 18.059 -0.015 -3.215 1.00 93.00 183 TYR A N 1
ATOM 1450 C CA . TYR A 1 183 ? 16.929 0.906 -3.017 1.00 93.00 183 TYR A CA 1
ATOM 1451 C C . TYR A 1 183 ? 15.839 0.363 -2.078 1.00 93.00 183 TYR A C 1
ATOM 1453 O O . TYR A 1 183 ? 14.902 1.076 -1.719 1.00 93.00 183 TYR A O 1
ATOM 1461 N N . SER A 1 184 ? 15.942 -0.901 -1.659 1.00 91.44 184 SER A N 1
ATOM 1462 C CA . SER A 1 184 ? 14.949 -1.545 -0.788 1.00 91.44 184 SER A CA 1
ATOM 1463 C C . SER A 1 184 ? 15.160 -1.240 0.700 1.00 91.4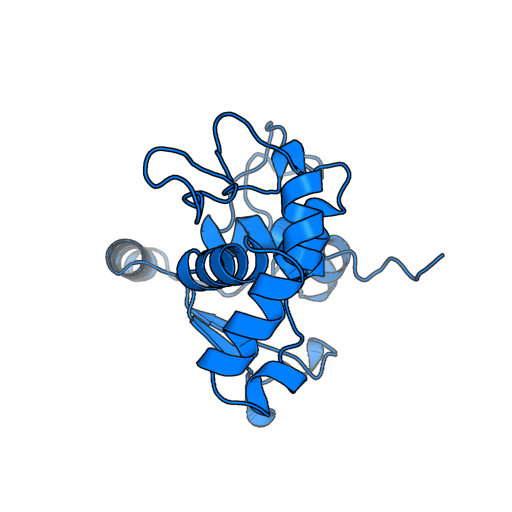4 184 SER A C 1
ATOM 1465 O O . SER A 1 184 ? 14.368 -1.665 1.536 1.00 91.44 184 SER A O 1
ATOM 1467 N N . GLY A 1 185 ? 16.239 -0.534 1.058 1.00 84.19 185 GLY A N 1
ATOM 1468 C CA . GLY A 1 185 ? 16.578 -0.214 2.449 1.00 84.19 185 GLY A CA 1
ATOM 1469 C C . GLY A 1 185 ? 17.114 -1.398 3.266 1.00 84.19 185 GLY A C 1
ATOM 1470 O O . GLY A 1 185 ? 17.510 -1.208 4.413 1.00 84.19 185 GLY A O 1
ATOM 1471 N N . MET A 1 186 ? 17.198 -2.597 2.676 1.00 71.62 186 MET A N 1
ATOM 1472 C CA . MET A 1 186 ? 17.700 -3.822 3.319 1.00 71.62 186 MET A CA 1
ATOM 1473 C C . MET A 1 186 ? 19.175 -3.745 3.745 1.00 71.62 186 MET A C 1
ATOM 1475 O O . MET A 1 186 ? 19.601 -4.514 4.600 1.00 71.62 186 MET A O 1
ATOM 1479 N N . ASN A 1 187 ? 19.949 -2.806 3.194 1.00 56.59 187 ASN A N 1
ATOM 1480 C CA . ASN A 1 187 ? 21.356 -2.614 3.556 1.00 56.59 187 ASN A CA 1
ATOM 1481 C C . ASN A 1 187 ? 21.557 -1.856 4.879 1.00 56.59 187 ASN A C 1
ATOM 1483 O O . ASN A 1 187 ? 22.690 -1.754 5.349 1.00 56.59 187 ASN A O 1
ATOM 1487 N N . LYS A 1 188 ? 20.493 -1.342 5.512 1.00 50.97 188 LYS A N 1
ATOM 1488 C CA . LYS A 1 188 ? 20.595 -0.819 6.875 1.00 50.97 188 LYS A CA 1
ATOM 1489 C C . LYS A 1 188 ? 20.593 -1.991 7.853 1.00 50.97 188 LYS A C 1
ATOM 1491 O O . LYS A 1 188 ? 19.544 -2.417 8.329 1.00 50.97 188 LYS A O 1
ATOM 1496 N N . LYS A 1 189 ? 21.789 -2.500 8.167 1.00 40.09 189 LYS A N 1
ATOM 1497 C CA . LYS A 1 189 ? 22.015 -3.140 9.468 1.00 40.09 189 LYS A CA 1
ATOM 1498 C C . LYS A 1 189 ? 21.470 -2.193 10.537 1.00 40.09 189 LYS A C 1
ATOM 1500 O O . LYS A 1 189 ? 21.729 -0.993 10.464 1.00 40.09 189 LYS A O 1
ATOM 1505 N N . GLN A 1 190 ? 20.705 -2.746 11.472 1.00 34.31 190 GLN A N 1
ATOM 1506 C CA . GLN A 1 190 ? 20.411 -2.111 12.751 1.00 34.31 190 GLN A CA 1
ATOM 1507 C C . GLN A 1 190 ? 21.741 -1.588 13.315 1.00 34.31 190 GLN A C 1
ATOM 1509 O O . GLN A 1 190 ? 22.625 -2.386 13.631 1.00 34.31 190 GLN A O 1
ATOM 1514 N N . GLN A 1 191 ? 21.916 -0.269 13.296 1.00 29.06 191 GLN A N 1
ATOM 1515 C CA . GLN A 1 191 ? 22.829 0.430 14.191 1.00 29.06 191 GLN A CA 1
ATOM 1516 C C . GLN A 1 191 ? 22.000 0.884 15.381 1.00 29.06 191 GLN A C 1
ATOM 1518 O O . GLN A 1 191 ? 20.854 1.330 15.132 1.00 29.06 191 GLN A O 1
#

Sequence (191 aa):
LVSMCRSALESPRKVVIFEPYPSVVDPNDSQMLAFNPRKKNYDRVMKALDSITSIREMTQAPYLEIKKQMDKQDSLAHPLLQWVISSNRSHIVKLPVNRQLKFMHTPHQFLLLSSPPAKESNFRAAKTLYGSTFAFHGSHIENWHSILRNGLVVASNTRLQLHGAMFGSGIYLSPLSSISFGYSGMNKKQQ

pLDDT: mean 92.38, std 9.46, range [29.06, 98.25]

InterPro domains:
  IPR012317 Poly(ADP-ribose) polymerase, catalytic domain [PF00644] (120-189)
  IPR012317 Poly(ADP-ribose) polymerase, catalytic domain [PS51059] (57-191)
  IPR051838 Intracellular mono-ADP-ribosyltransferase ARTD/PARP [PTHR21328] (1-191)

Organism: Micrurus surinamensis (NCBI:txid129470)

Secondary structure (DSSP, 8-state):
-HHHHHHHHHSTTHHHHS-SPP-EEETTEEEEEEEBTTB--HHHHHHHHHTSPPHHHHTTS-HHHHHHHHHHH-TTHHHHHHHHHHT--SEEEEPPGGGS-GGG--S--EEEE---HHHHHHHHHHHHHH-----B----GGGHHHHHHH-S---TTSTT--S--TT-SS---BS-HHHHHHHTTTT----